Protein AF-W4UYY5-F1 (afdb_monomer_lite)

pLDDT: mean 79.37, std 16.74, range [33.97, 97.38]

Structure (mmCIF, N/CA/C/O backbone):
data_AF-W4UYY5-F1
#
_entry.id   AF-W4UYY5-F1
#
loop_
_atom_site.group_PDB
_atom_site.id
_atom_site.type_symbol
_atom_site.label_atom_id
_atom_site.label_alt_id
_atom_site.label_comp_id
_atom_site.label_asym_id
_atom_site.label_entity_id
_atom_site.label_seq_id
_atom_site.pdbx_PDB_ins_code
_atom_site.Cartn_x
_atom_site.Cartn_y
_atom_site.Cartn_z
_atom_site.occupancy
_atom_site.B_iso_or_equiv
_atom_site.auth_seq_id
_atom_site.auth_comp_id
_atom_site.auth_asym_id
_atom_site.auth_atom_id
_atom_site.pdbx_PDB_model_num
ATOM 1 N N . MET A 1 1 ? -1.080 -9.589 -21.622 1.00 35.38 1 MET A N 1
ATOM 2 C CA . MET A 1 1 ? -2.209 -8.645 -21.743 1.00 35.38 1 MET A CA 1
ATOM 3 C C . MET A 1 1 ? -2.739 -8.362 -20.341 1.00 35.38 1 MET A C 1
ATOM 5 O O . MET A 1 1 ? -3.447 -9.208 -19.813 1.00 35.38 1 MET A O 1
ATOM 9 N N . CYS A 1 2 ? -2.380 -7.234 -19.715 1.00 38.03 2 CYS A N 1
ATOM 10 C CA . CYS A 1 2 ? -3.180 -6.691 -18.608 1.00 38.03 2 CYS A CA 1
ATOM 11 C C . CYS A 1 2 ? -4.334 -5.912 -19.247 1.00 38.03 2 CYS A C 1
ATOM 13 O O . CYS A 1 2 ? -4.235 -4.710 -19.480 1.00 38.03 2 CYS A O 1
ATOM 15 N N . LEU A 1 3 ? -5.374 -6.631 -19.670 1.00 37.38 3 LEU A N 1
ATOM 16 C CA . LEU A 1 3 ? -6.594 -5.989 -20.137 1.00 37.38 3 LEU A CA 1
ATOM 17 C C . LEU A 1 3 ? -7.184 -5.237 -18.944 1.00 37.38 3 LEU A C 1
ATOM 19 O O . LEU A 1 3 ? -7.355 -5.821 -17.874 1.00 37.38 3 LEU A O 1
ATOM 23 N N . SER A 1 4 ? -7.484 -3.950 -19.135 1.00 41.19 4 SER A N 1
ATOM 24 C CA . SER A 1 4 ? -8.492 -3.270 -18.329 1.00 41.19 4 SER A CA 1
ATOM 25 C C . SER A 1 4 ? -9.772 -4.071 -18.529 1.00 41.19 4 SER A C 1
ATOM 27 O O . SER A 1 4 ? -10.469 -3.931 -19.532 1.00 41.19 4 SER A O 1
ATOM 29 N N . ALA A 1 5 ? -9.999 -5.032 -17.641 1.00 34.22 5 ALA A N 1
ATOM 30 C CA . ALA A 1 5 ? -11.287 -5.660 -17.536 1.00 34.22 5 ALA A CA 1
ATOM 31 C C . ALA A 1 5 ? -12.195 -4.559 -16.997 1.00 34.22 5 ALA A C 1
ATOM 33 O O . ALA A 1 5 ? -12.125 -4.211 -15.820 1.00 34.22 5 ALA A O 1
ATOM 34 N N . CYS A 1 6 ? -13.013 -3.986 -17.878 1.00 40.41 6 CYS A N 1
ATOM 35 C CA . CYS A 1 6 ? -14.316 -3.488 -17.478 1.00 40.41 6 CYS A CA 1
ATOM 36 C C . CYS A 1 6 ? -15.024 -4.695 -16.859 1.00 40.41 6 CYS A C 1
ATOM 38 O O . CYS A 1 6 ? -15.583 -5.524 -17.574 1.00 40.41 6 CYS A O 1
ATOM 40 N N . HIS A 1 7 ? -14.840 -4.896 -15.559 1.00 38.91 7 HIS A N 1
ATOM 41 C CA . HIS A 1 7 ? -15.611 -5.875 -14.829 1.00 38.91 7 HIS A CA 1
ATOM 42 C C . HIS A 1 7 ? -16.875 -5.167 -14.386 1.00 38.91 7 HIS A C 1
ATOM 44 O O . HIS A 1 7 ? -16.799 -4.083 -13.803 1.00 38.91 7 HIS A O 1
ATOM 50 N N . ASP A 1 8 ? -18.004 -5.779 -14.731 1.00 34.50 8 ASP A N 1
ATOM 51 C CA . ASP A 1 8 ? -19.296 -5.486 -14.140 1.00 34.50 8 ASP A CA 1
ATOM 52 C C . ASP A 1 8 ? -19.118 -5.276 -12.636 1.00 34.50 8 ASP A C 1
ATOM 54 O O . ASP A 1 8 ? -18.402 -6.034 -11.970 1.00 34.50 8 ASP A O 1
ATOM 58 N N . GLU A 1 9 ? -19.789 -4.252 -12.117 1.00 37.00 9 GLU A N 1
ATOM 59 C CA . GLU A 1 9 ? -20.073 -4.038 -10.700 1.00 37.00 9 GLU A CA 1
ATOM 60 C C . GLU A 1 9 ? -20.958 -5.186 -10.176 1.00 37.00 9 GLU A C 1
ATOM 62 O O . GLU A 1 9 ? -22.074 -4.986 -9.709 1.00 37.00 9 GLU A O 1
ATOM 67 N N . GLY A 1 10 ? -20.492 -6.427 -10.316 1.00 33.97 10 GLY A N 1
ATOM 68 C CA . GLY A 1 10 ? -21.105 -7.597 -9.728 1.00 33.97 10 GLY A CA 1
ATOM 69 C C . GLY A 1 10 ? -20.952 -7.479 -8.225 1.00 33.97 10 GLY A C 1
ATOM 70 O O . GLY A 1 10 ? -19.887 -7.785 -7.698 1.00 33.97 10 GLY A O 1
ATOM 71 N N . ASP A 1 11 ? -22.001 -6.962 -7.591 1.00 39.00 11 ASP A N 1
ATOM 72 C CA . ASP A 1 11 ? -22.361 -7.057 -6.180 1.00 39.00 11 ASP A CA 1
ATOM 73 C C . ASP A 1 11 ? -21.411 -7.922 -5.334 1.00 39.00 11 ASP A C 1
ATOM 75 O O . ASP A 1 11 ? -21.661 -9.093 -5.055 1.00 39.00 11 ASP A O 1
ATOM 79 N N . TYR A 1 12 ? -20.335 -7.311 -4.844 1.00 46.09 12 TYR A N 1
ATOM 80 C CA . TYR A 1 12 ? -19.652 -7.773 -3.634 1.00 46.09 12 TYR A CA 1
ATOM 81 C C . TYR A 1 12 ? -19.884 -6.791 -2.481 1.00 46.09 12 TYR A C 1
ATOM 83 O O . TYR A 1 12 ? -19.074 -6.679 -1.567 1.00 46.09 12 TYR A O 1
ATOM 91 N N . ALA A 1 13 ? -21.045 -6.127 -2.498 1.00 42.91 13 ALA A N 1
ATOM 92 C CA . ALA A 1 13 ? -21.639 -5.416 -1.367 1.00 42.91 13 ALA A CA 1
ATOM 93 C C . ALA A 1 13 ? -22.258 -6.378 -0.327 1.00 42.91 13 ALA A C 1
ATOM 95 O O . ALA A 1 13 ? -23.173 -6.011 0.404 1.00 42.91 13 ALA A O 1
ATOM 96 N N . GLY A 1 14 ? -21.793 -7.629 -0.264 1.00 43.78 14 GLY A N 1
ATOM 97 C CA . GLY A 1 14 ? -22.120 -8.504 0.852 1.00 43.78 14 GLY A CA 1
ATOM 98 C C . GLY A 1 14 ? -21.271 -8.090 2.044 1.00 43.78 14 GLY A C 1
ATOM 99 O O . GLY A 1 14 ? -20.056 -8.262 1.993 1.00 43.78 14 GLY A O 1
ATOM 100 N N . GLU A 1 15 ? -21.887 -7.551 3.097 1.00 49.66 15 GLU A N 1
ATOM 101 C CA . GLU A 1 15 ? -21.245 -7.392 4.405 1.00 49.66 15 GLU A CA 1
ATOM 102 C C . GLU A 1 15 ? -20.555 -8.707 4.784 1.00 49.66 15 GLU A C 1
ATOM 104 O O . GLU A 1 15 ? -21.201 -9.731 5.024 1.00 49.66 15 GLU A O 1
ATOM 109 N N . ILE A 1 16 ? -19.223 -8.714 4.789 1.00 54.94 16 ILE A N 1
ATOM 110 C CA . ILE A 1 16 ? -18.480 -9.910 5.181 1.00 54.94 16 ILE A CA 1
ATOM 111 C C . ILE A 1 16 ? -18.297 -9.879 6.699 1.00 54.94 16 ILE A C 1
ATOM 113 O O . ILE A 1 16 ? -17.507 -9.105 7.220 1.00 54.94 16 ILE A O 1
ATOM 117 N N . GLN A 1 17 ? -19.036 -10.729 7.410 1.00 59.25 17 GLN A N 1
ATOM 118 C CA . GLN A 1 17 ? -19.122 -10.745 8.878 1.00 59.25 17 GLN A CA 1
ATOM 119 C C . GLN A 1 17 ? -17.918 -11.399 9.591 1.00 59.25 17 GLN A C 1
ATOM 121 O O . GLN A 1 17 ? -18.037 -11.832 10.735 1.00 59.25 17 GLN A O 1
ATOM 126 N N . ASP A 1 18 ? -16.755 -11.521 8.945 1.00 76.81 18 ASP A N 1
ATOM 127 C CA . ASP A 1 18 ? -15.572 -12.157 9.552 1.00 76.81 18 ASP A CA 1
ATOM 128 C C . ASP A 1 18 ? -14.695 -11.186 10.364 1.00 76.81 18 ASP A C 1
ATOM 130 O O . ASP A 1 18 ? -13.624 -11.576 10.835 1.00 76.81 18 ASP A O 1
ATOM 134 N N . GLY A 1 19 ? -15.136 -9.931 10.521 1.00 83.75 19 GLY A N 1
ATOM 135 C CA . GLY A 1 19 ? -14.401 -8.876 11.224 1.00 83.75 19 GLY A CA 1
ATOM 136 C C . GLY A 1 19 ? -13.121 -8.440 10.506 1.00 83.75 19 GLY A C 1
ATOM 137 O O . GLY A 1 19 ? -12.265 -7.804 11.116 1.00 83.75 19 GLY A O 1
ATOM 138 N N . LYS A 1 20 ? -12.944 -8.809 9.229 1.00 90.31 20 LYS A N 1
ATOM 139 C CA . LYS A 1 20 ? -11.774 -8.437 8.427 1.00 90.31 20 LYS A CA 1
ATOM 140 C C . LYS A 1 20 ? -12.123 -7.392 7.389 1.00 90.31 20 LYS A C 1
ATOM 142 O O . LYS A 1 20 ? -13.237 -7.328 6.869 1.00 90.31 20 LYS A O 1
ATOM 147 N N . LEU A 1 21 ? -11.105 -6.626 7.015 1.00 92.81 21 LEU A N 1
ATOM 148 C CA . LEU A 1 21 ? -11.190 -5.711 5.893 1.00 92.81 21 LEU A CA 1
ATOM 149 C C . LEU A 1 21 ? -11.122 -6.514 4.583 1.00 92.81 21 LEU A C 1
ATOM 151 O O . LEU A 1 21 ? -10.137 -7.206 4.297 1.00 92.81 21 LEU A O 1
ATOM 155 N N . ALA A 1 22 ? -12.177 -6.421 3.781 1.00 92.62 22 ALA A N 1
ATOM 156 C CA . ALA A 1 22 ? -12.237 -6.939 2.425 1.00 92.62 22 ALA A CA 1
ATOM 157 C C . ALA A 1 22 ? -11.486 -5.983 1.491 1.00 92.62 22 ALA A C 1
ATOM 159 O O . ALA A 1 22 ? -11.962 -4.893 1.184 1.00 92.62 22 ALA A O 1
ATOM 160 N N . LEU A 1 23 ? -10.300 -6.378 1.040 1.00 92.56 23 LEU A N 1
ATOM 161 C CA . LEU A 1 23 ? -9.522 -5.608 0.079 1.00 92.56 23 LEU A CA 1
ATOM 162 C C . LEU A 1 23 ? -9.859 -6.076 -1.335 1.00 92.56 23 LEU A C 1
ATOM 164 O O . LEU A 1 23 ? -9.598 -7.230 -1.666 1.00 92.56 23 LEU A O 1
ATOM 168 N N . SER A 1 24 ? -10.358 -5.171 -2.168 1.00 91.62 24 SER A N 1
ATOM 169 C CA . SER A 1 24 ? -10.450 -5.337 -3.618 1.00 91.62 24 SER A CA 1
ATOM 170 C C . SER A 1 24 ? -9.529 -4.318 -4.272 1.00 91.62 24 SER A C 1
ATOM 172 O O . SER A 1 24 ? -9.576 -3.121 -3.970 1.00 91.62 24 SER A O 1
ATOM 174 N N . TYR A 1 25 ? -8.630 -4.783 -5.133 1.00 90.19 25 TYR A N 1
ATOM 175 C CA . TYR A 1 25 ? -7.662 -3.907 -5.775 1.00 90.19 25 TYR A CA 1
ATOM 176 C C . TYR A 1 25 ? -7.598 -4.115 -7.278 1.00 90.19 25 TYR A C 1
ATOM 178 O O . TYR A 1 25 ? -7.774 -5.215 -7.804 1.00 90.19 25 TYR A O 1
ATOM 186 N N . GLN A 1 26 ? -7.240 -3.030 -7.951 1.00 91.00 26 GLN A N 1
ATOM 187 C CA . GLN A 1 26 ? -6.785 -3.016 -9.331 1.00 91.00 26 GLN A CA 1
ATOM 188 C C . GLN A 1 26 ? -5.409 -2.354 -9.415 1.00 91.00 26 GLN A C 1
ATOM 190 O O . GLN A 1 26 ? -5.106 -1.436 -8.657 1.00 91.00 26 GLN A O 1
ATOM 195 N N . VAL A 1 27 ? -4.560 -2.802 -10.329 1.00 86.94 27 VAL A N 1
ATOM 196 C CA . VAL A 1 27 ? -3.281 -2.170 -10.647 1.00 86.94 27 VAL A CA 1
ATOM 197 C C . VAL A 1 27 ? -3.509 -1.219 -11.809 1.00 86.94 27 VAL A C 1
ATOM 199 O O . VAL A 1 27 ? -3.973 -1.630 -12.872 1.00 86.94 27 VAL A O 1
ATOM 202 N N . ASP A 1 28 ? -3.163 0.049 -11.603 1.00 81.88 28 ASP A N 1
ATOM 203 C CA . ASP A 1 28 ? -3.229 1.084 -12.626 1.00 81.88 28 ASP A CA 1
ATOM 204 C C . ASP A 1 28 ? -2.454 0.638 -13.877 1.00 81.88 28 ASP A C 1
ATOM 206 O O . ASP A 1 28 ? -1.295 0.210 -13.802 1.00 81.88 28 ASP A O 1
ATOM 210 N N . GLY A 1 29 ? -3.087 0.745 -15.045 1.00 66.62 29 GLY A N 1
ATOM 211 C CA . GLY A 1 29 ? -2.448 0.468 -16.333 1.00 66.62 29 GLY A CA 1
ATOM 212 C C . GLY A 1 29 ? -1.303 1.438 -16.642 1.00 66.62 29 GLY A C 1
ATOM 213 O O . GLY A 1 29 ? -0.446 1.118 -17.465 1.00 66.62 29 GLY A O 1
ATOM 214 N N . GLY A 1 30 ? -1.253 2.573 -15.935 1.00 60.81 30 GLY A N 1
ATOM 215 C CA . GLY A 1 30 ? -0.301 3.656 -16.146 1.00 60.81 30 GLY A CA 1
ATOM 216 C C . GLY A 1 30 ? -0.838 4.703 -17.123 1.00 60.81 30 GLY A C 1
ATOM 217 O O . GLY A 1 30 ? -1.688 4.429 -17.969 1.00 60.81 30 GLY A O 1
ATOM 218 N N . MET A 1 31 ? -0.331 5.931 -17.011 1.00 47.94 31 MET A N 1
ATOM 219 C CA . MET A 1 31 ? -0.659 7.018 -17.933 1.00 47.94 31 MET A CA 1
ATOM 220 C C . MET A 1 31 ? 0.317 7.008 -19.112 1.00 47.94 31 MET A C 1
ATOM 222 O O . MET A 1 31 ? 1.527 7.122 -18.928 1.00 47.94 31 MET A O 1
ATOM 226 N N . HIS A 1 32 ? -0.215 6.881 -20.326 1.00 51.59 32 HIS A N 1
ATOM 227 C CA . HIS A 1 32 ? 0.570 6.827 -21.555 1.00 51.59 32 HIS A CA 1
ATOM 228 C C . HIS A 1 32 ? 0.638 8.206 -22.232 1.00 51.59 32 HIS A C 1
ATOM 230 O O . HIS A 1 32 ? -0.393 8.749 -22.630 1.00 51.59 32 HIS A O 1
ATOM 236 N N . ILE A 1 33 ? 1.842 8.759 -22.410 1.00 49.81 33 ILE A N 1
ATOM 237 C CA . ILE A 1 33 ? 2.081 9.993 -23.182 1.00 49.81 33 ILE A CA 1
ATOM 238 C C . ILE A 1 33 ? 2.601 9.570 -24.569 1.00 49.81 33 ILE A C 1
ATOM 240 O O . ILE A 1 33 ? 3.624 8.900 -24.668 1.00 49.81 33 ILE A O 1
ATOM 244 N N . ARG A 1 34 ? 1.827 9.848 -25.630 1.00 50.97 34 ARG A N 1
ATOM 245 C CA . ARG A 1 34 ? 1.834 9.062 -26.883 1.00 50.97 34 ARG A CA 1
ATOM 246 C C . ARG A 1 34 ? 3.053 9.240 -27.795 1.00 50.97 34 ARG A C 1
ATOM 248 O O . ARG A 1 34 ? 3.261 10.332 -28.313 1.00 50.97 34 ARG A O 1
ATOM 255 N N . THR A 1 35 ? 3.594 8.082 -28.200 1.00 48.16 35 THR A N 1
ATOM 256 C CA . THR A 1 35 ? 3.855 7.768 -29.626 1.00 48.16 35 THR A CA 1
ATOM 257 C C . THR A 1 35 ? 3.494 6.312 -29.993 1.00 48.16 35 THR A C 1
ATOM 259 O O . THR A 1 35 ? 3.092 6.071 -31.126 1.00 48.16 35 THR A O 1
ATOM 262 N N . TYR A 1 36 ? 3.518 5.351 -29.053 1.00 47.66 36 TYR A N 1
ATOM 263 C CA . TYR A 1 36 ? 3.169 3.936 -29.301 1.00 47.66 36 TYR A CA 1
ATOM 264 C C . TYR A 1 36 ? 2.477 3.314 -28.090 1.00 47.66 36 TYR A C 1
ATOM 266 O O . TYR A 1 36 ? 3.078 3.265 -27.028 1.00 47.66 36 TYR A O 1
ATOM 274 N N . ALA A 1 37 ? 1.246 2.812 -28.226 1.00 50.47 37 ALA A N 1
ATOM 275 C CA . ALA A 1 37 ? 0.520 2.196 -27.113 1.00 50.47 37 ALA A CA 1
ATOM 276 C C . ALA A 1 37 ? 1.255 0.947 -26.598 1.00 50.47 37 ALA A C 1
ATOM 278 O O . ALA A 1 37 ? 1.145 -0.127 -27.187 1.00 50.47 37 ALA A O 1
ATOM 279 N N . VAL A 1 38 ? 1.991 1.073 -25.493 1.00 58.50 38 VAL A N 1
ATOM 280 C CA . VAL A 1 38 ? 2.588 -0.083 -24.822 1.00 58.50 38 VAL A CA 1
ATOM 281 C C . VAL A 1 38 ? 1.674 -0.494 -23.677 1.00 58.50 38 VAL A C 1
ATOM 283 O O . VAL A 1 38 ? 1.430 0.274 -22.750 1.00 58.50 38 VAL A O 1
ATOM 286 N N . THR A 1 39 ? 1.120 -1.699 -23.780 1.00 65.88 39 THR A N 1
ATOM 287 C CA . THR A 1 39 ? 0.270 -2.283 -22.734 1.00 65.88 39 THR A CA 1
ATOM 288 C C . THR A 1 39 ? 1.154 -2.799 -21.603 1.00 65.88 39 THR A C 1
ATOM 290 O O . THR A 1 39 ? 2.231 -3.327 -21.878 1.00 65.88 39 THR A O 1
ATOM 293 N N . ALA A 1 40 ? 0.703 -2.683 -20.352 1.00 68.94 40 ALA A N 1
ATOM 294 C CA . ALA A 1 40 ? 1.422 -3.278 -19.233 1.00 68.94 40 ALA A CA 1
ATOM 295 C C . ALA A 1 40 ? 1.549 -4.805 -19.406 1.00 68.94 40 ALA A C 1
ATOM 297 O O . ALA A 1 40 ? 0.584 -5.495 -19.781 1.00 68.94 40 ALA A O 1
ATOM 298 N N . GLU A 1 41 ? 2.737 -5.341 -19.144 1.00 76.44 41 GLU A N 1
ATOM 299 C CA . GLU A 1 41 ? 2.974 -6.780 -19.159 1.00 76.44 41 GLU A CA 1
ATOM 300 C C . GLU A 1 41 ? 2.466 -7.432 -17.868 1.00 76.44 41 GLU A C 1
ATOM 302 O O . GLU A 1 41 ? 2.379 -6.800 -16.817 1.00 76.44 41 GLU A O 1
ATOM 307 N N . ALA A 1 42 ? 2.144 -8.729 -17.924 1.00 75.25 42 ALA A N 1
ATOM 308 C CA . ALA A 1 42 ? 1.565 -9.445 -16.782 1.00 75.25 42 ALA A CA 1
ATOM 309 C C . ALA A 1 42 ? 2.454 -9.372 -15.529 1.00 75.25 42 ALA A C 1
ATOM 311 O O . ALA A 1 42 ? 1.962 -9.204 -14.416 1.00 75.25 42 ALA A O 1
ATOM 312 N N . HIS A 1 43 ? 3.775 -9.432 -15.717 1.00 80.44 43 HIS A N 1
ATOM 313 C CA . HIS A 1 43 ? 4.733 -9.340 -14.622 1.00 80.44 43 HIS A CA 1
ATOM 314 C C . HIS A 1 43 ? 4.726 -7.951 -13.953 1.00 80.44 43 HIS A C 1
ATOM 316 O O . HIS A 1 43 ? 4.941 -7.847 -12.749 1.00 80.44 43 HIS A O 1
ATOM 322 N N . GLU A 1 44 ? 4.393 -6.891 -14.696 1.00 83.19 44 GLU A N 1
ATOM 323 C CA . GLU A 1 44 ? 4.295 -5.525 -14.173 1.00 83.19 44 GLU A CA 1
ATOM 324 C C . GLU A 1 44 ? 3.046 -5.339 -13.303 1.00 83.19 44 GLU A C 1
ATOM 326 O O . GLU A 1 44 ? 2.974 -4.406 -12.505 1.00 83.19 44 GLU A O 1
ATOM 331 N N . CYS A 1 45 ? 2.034 -6.187 -13.477 1.00 84.88 45 CYS A N 1
ATOM 332 C CA . CYS A 1 45 ? 0.767 -6.158 -12.745 1.00 84.88 45 CYS A CA 1
ATOM 333 C C . CYS A 1 45 ? 0.752 -7.106 -11.535 1.00 84.88 45 CYS A C 1
ATOM 335 O O . CYS A 1 45 ? -0.214 -7.106 -10.779 1.00 84.88 45 CYS A O 1
ATOM 337 N N . ARG A 1 46 ? 1.800 -7.915 -11.350 1.00 87.44 46 ARG A N 1
ATOM 338 C CA . ARG A 1 46 ? 1.860 -8.939 -10.305 1.00 87.44 46 ARG A CA 1
ATOM 339 C C . ARG A 1 46 ? 1.903 -8.320 -8.905 1.00 87.44 46 ARG A C 1
ATOM 341 O O . ARG A 1 46 ? 2.730 -7.446 -8.639 1.00 87.44 46 ARG A O 1
ATOM 348 N N . VAL A 1 47 ? 1.074 -8.838 -7.999 1.00 89.62 47 VAL A N 1
ATOM 349 C CA . VAL A 1 47 ? 1.060 -8.479 -6.571 1.00 89.62 47 VAL A CA 1
ATOM 350 C C . VAL A 1 47 ? 1.248 -9.748 -5.744 1.00 89.62 47 VAL A C 1
ATOM 352 O O . VAL A 1 47 ? 0.373 -10.612 -5.704 1.00 89.62 47 VAL A O 1
ATOM 355 N N . ASP A 1 48 ? 2.408 -9.875 -5.107 1.00 90.88 48 ASP A N 1
ATOM 356 C CA . ASP A 1 48 ? 2.757 -11.007 -4.250 1.00 90.88 48 ASP A CA 1
ATOM 357 C C . ASP A 1 48 ? 2.247 -10.805 -2.824 1.00 90.88 48 ASP A C 1
ATOM 359 O O . ASP A 1 48 ? 1.622 -11.707 -2.261 1.00 90.88 48 ASP A O 1
ATOM 363 N N . ASP A 1 49 ? 2.453 -9.613 -2.264 1.00 91.81 49 ASP A N 1
ATOM 364 C CA . ASP A 1 49 ? 1.983 -9.254 -0.931 1.00 91.81 49 ASP A CA 1
ATOM 365 C C . ASP A 1 49 ? 1.630 -7.768 -0.803 1.00 91.81 49 ASP A C 1
ATOM 367 O O . ASP A 1 49 ? 2.075 -6.930 -1.593 1.00 91.81 49 ASP A O 1
ATOM 371 N N . VAL A 1 50 ? 0.791 -7.470 0.189 1.00 93.94 50 VAL A N 1
ATOM 372 C CA . VAL A 1 50 ? 0.303 -6.129 0.512 1.00 93.94 50 VAL A CA 1
ATOM 373 C C . VAL A 1 50 ? 0.491 -5.867 1.999 1.00 93.94 50 VAL A C 1
ATOM 375 O O . VAL A 1 50 ? -0.038 -6.602 2.833 1.00 93.94 50 VAL A O 1
ATOM 378 N N . TYR A 1 51 ? 1.191 -4.787 2.330 1.00 94.56 51 TYR A N 1
ATOM 379 C CA . TYR A 1 51 ? 1.147 -4.187 3.657 1.00 94.56 51 TYR A CA 1
ATOM 380 C C . TYR A 1 51 ? -0.011 -3.191 3.708 1.00 94.56 51 TYR A C 1
ATOM 382 O O . TYR A 1 51 ? -0.078 -2.278 2.882 1.00 94.56 51 TYR A O 1
ATOM 390 N N . THR A 1 52 ? -0.904 -3.348 4.679 1.00 97.19 52 THR A N 1
ATOM 391 C CA . THR A 1 52 ? -1.967 -2.385 4.984 1.00 97.19 52 THR A CA 1
ATOM 392 C C . THR A 1 52 ? -1.644 -1.721 6.307 1.00 97.19 52 THR A C 1
ATOM 394 O O . THR A 1 52 ? -1.531 -2.406 7.320 1.00 97.19 52 THR A O 1
ATOM 397 N N . LEU A 1 53 ? -1.471 -0.404 6.286 1.00 97.31 53 LEU A N 1
ATOM 398 C CA . LEU A 1 53 ? -1.204 0.426 7.454 1.00 97.31 53 LEU A CA 1
ATOM 399 C C . LEU A 1 53 ? -2.501 1.099 7.897 1.00 97.31 53 LEU A C 1
ATOM 401 O O . LEU A 1 53 ? -3.244 1.615 7.058 1.00 97.31 53 LEU A O 1
ATOM 405 N N . PHE A 1 54 ? -2.720 1.135 9.207 1.00 96.94 54 PHE A N 1
ATOM 406 C CA . PHE A 1 54 ? -3.957 1.595 9.822 1.00 96.94 54 PHE A CA 1
ATOM 407 C C . PHE A 1 54 ? -3.718 2.873 10.621 1.00 96.94 54 PHE A C 1
ATOM 409 O O . PHE A 1 54 ? -2.948 2.889 11.584 1.00 96.94 54 PHE A O 1
ATOM 416 N N . PHE A 1 55 ? -4.406 3.941 10.223 1.00 97.12 55 PHE A N 1
ATOM 417 C CA . PHE A 1 55 ? -4.500 5.184 10.975 1.00 97.12 55 PHE A CA 1
ATOM 418 C C . PHE A 1 55 ? -5.961 5.423 11.332 1.00 97.12 55 PHE A C 1
ATOM 420 O O . PHE A 1 55 ? -6.832 5.411 10.457 1.00 97.12 55 PHE A O 1
ATOM 427 N N . ARG A 1 56 ? -6.233 5.654 12.613 1.00 95.00 56 ARG A N 1
ATOM 428 C CA . ARG A 1 56 ? -7.572 6.023 13.077 1.00 95.00 56 ARG A CA 1
ATOM 429 C C . ARG A 1 56 ? -7.962 7.367 12.477 1.00 95.00 56 ARG A C 1
ATOM 431 O O . ARG A 1 56 ? -7.169 8.309 12.530 1.00 95.00 56 ARG A O 1
ATOM 438 N N . ALA A 1 57 ? -9.169 7.478 11.931 1.00 92.00 57 ALA A N 1
ATOM 439 C CA . ALA A 1 57 ? -9.652 8.748 11.401 1.00 92.00 57 ALA A CA 1
ATOM 440 C C . ALA A 1 57 ? -9.838 9.803 12.508 1.00 92.00 57 ALA A C 1
ATOM 442 O O . ALA A 1 57 ? -9.858 9.501 13.704 1.00 92.00 57 ALA A O 1
ATOM 443 N N . SER A 1 58 ? -10.016 11.065 12.114 1.00 89.12 58 SER A N 1
ATOM 444 C CA . SER A 1 58 ? -10.262 12.168 13.053 1.00 89.12 58 SER A CA 1
ATOM 445 C C . SER A 1 58 ? -11.568 12.021 13.841 1.00 89.12 58 SER A C 1
ATOM 447 O O . SER A 1 58 ? -11.709 12.605 14.910 1.00 89.12 58 SER A O 1
ATOM 449 N N . SER A 1 59 ? -12.519 11.267 13.293 1.00 86.81 59 SER A N 1
ATOM 450 C CA . SER A 1 59 ? -13.822 10.928 13.873 1.00 86.81 59 SER A CA 1
ATOM 451 C C . SER A 1 59 ? -13.769 9.744 14.843 1.00 86.81 59 SER A C 1
ATOM 453 O O . SER A 1 59 ? -14.775 9.448 15.487 1.00 86.81 59 SER A O 1
ATOM 455 N N . HIS A 1 60 ? -12.623 9.063 14.956 1.00 87.38 60 HIS A N 1
ATOM 456 C CA . HIS A 1 60 ? -12.499 7.863 15.772 1.00 87.38 60 HIS A CA 1
ATOM 457 C C . HIS A 1 60 ? -12.752 8.175 17.260 1.00 87.38 60 HIS A C 1
ATOM 459 O O . HIS A 1 60 ? -12.186 9.141 17.787 1.00 87.38 60 HIS A O 1
ATOM 465 N N . PRO A 1 61 ? -13.552 7.361 17.976 1.00 82.12 61 PRO A N 1
ATOM 466 C CA . PRO A 1 61 ? -13.995 7.675 19.338 1.00 82.12 61 PRO A CA 1
ATOM 467 C C . PRO A 1 61 ? -12.860 7.690 20.371 1.00 82.12 61 PRO A C 1
ATOM 469 O O . PRO A 1 61 ? -12.972 8.337 21.411 1.00 82.12 61 PRO A O 1
ATOM 472 N N . THR A 1 62 ? -11.759 6.983 20.103 1.00 84.56 62 THR A N 1
ATOM 473 C CA . THR A 1 62 ? -10.587 6.916 20.991 1.00 84.56 62 THR A CA 1
ATOM 474 C C . THR A 1 62 ? -9.291 7.203 20.233 1.00 84.56 62 THR A C 1
ATOM 476 O O . THR A 1 62 ? -9.032 6.590 19.202 1.00 84.56 62 THR A O 1
ATOM 479 N N . ASN A 1 63 ? -8.446 8.106 20.745 1.00 85.56 63 ASN A N 1
ATOM 480 C CA . ASN A 1 63 ? -7.138 8.462 20.163 1.00 85.56 63 ASN A CA 1
ATOM 481 C C . ASN A 1 63 ? -7.170 8.679 18.627 1.00 85.56 63 ASN A C 1
ATOM 483 O O . ASN A 1 63 ? -6.550 7.911 17.886 1.00 85.56 63 ASN A O 1
ATOM 487 N N . PRO A 1 64 ? -7.915 9.686 18.135 1.00 89.12 64 PRO A N 1
ATOM 488 C CA . PRO A 1 64 ? -8.030 9.960 16.703 1.00 89.12 64 PRO A CA 1
ATOM 489 C C . PRO A 1 64 ? -6.691 10.377 16.079 1.00 89.12 64 PRO A C 1
ATOM 491 O O . PRO A 1 64 ? -5.836 10.954 16.753 1.00 89.12 64 PRO A O 1
ATOM 494 N N . ASN A 1 65 ? -6.543 10.156 14.769 1.00 88.44 65 ASN A N 1
ATOM 495 C CA . ASN A 1 65 ? -5.353 10.498 13.971 1.00 88.44 65 ASN A CA 1
ATOM 496 C C . ASN A 1 65 ? -4.058 9.774 14.387 1.00 88.44 65 ASN A C 1
ATOM 498 O O . ASN A 1 65 ? -2.960 10.277 14.140 1.00 88.44 65 ASN A O 1
ATOM 502 N N . VAL A 1 66 ? -4.171 8.602 15.015 1.00 92.62 66 VAL A N 1
ATOM 503 C CA . VAL A 1 66 ? -3.026 7.810 15.481 1.00 92.62 66 VAL A CA 1
ATOM 504 C C . VAL A 1 66 ? -2.814 6.591 14.589 1.00 92.62 66 VAL A C 1
ATOM 506 O O . VAL A 1 66 ? -3.769 5.936 14.171 1.00 92.62 66 VAL A O 1
ATOM 509 N N . TYR A 1 67 ? -1.546 6.282 14.318 1.00 95.44 67 TYR A N 1
ATOM 510 C CA . TYR A 1 67 ? -1.126 5.020 13.723 1.00 95.44 67 TYR A CA 1
ATOM 511 C C . TYR A 1 67 ? -1.248 3.880 14.735 1.00 95.44 67 TYR A C 1
ATOM 513 O O . TYR A 1 67 ? -0.663 3.949 15.816 1.00 95.44 67 TYR A O 1
ATOM 521 N N . VAL A 1 68 ? -1.970 2.820 14.379 1.00 95.00 68 VAL A N 1
ATOM 522 C CA . VAL A 1 68 ? -2.221 1.682 15.285 1.00 95.00 68 VAL A CA 1
ATOM 523 C C . VAL A 1 68 ? -1.530 0.393 14.852 1.00 95.00 68 VAL A C 1
ATOM 525 O O . VAL A 1 68 ? -1.523 -0.589 15.588 1.00 95.00 68 VAL A O 1
ATOM 528 N N . GLY A 1 69 ? -0.901 0.395 13.677 1.00 95.38 69 GLY A N 1
ATOM 529 C CA . GLY A 1 69 ? -0.095 -0.720 13.200 1.00 95.38 69 GLY A CA 1
ATOM 530 C C . GLY A 1 69 ? -0.341 -1.053 11.738 1.00 95.38 69 GLY A C 1
ATOM 531 O O . GLY A 1 69 ? -0.947 -0.291 10.982 1.00 95.38 69 GLY A O 1
ATOM 532 N N . TYR A 1 70 ? 0.147 -2.221 11.338 1.00 95.50 70 TYR A N 1
ATOM 533 C CA . TYR A 1 70 ? 0.005 -2.732 9.985 1.00 95.50 70 TYR A CA 1
ATOM 534 C C . TYR A 1 70 ? -0.228 -4.241 9.986 1.00 95.50 70 TYR A C 1
ATOM 536 O O . TYR A 1 70 ? 0.043 -4.928 10.968 1.00 95.50 70 TYR A O 1
ATOM 544 N N . THR A 1 71 ? -0.699 -4.757 8.856 1.00 95.50 71 THR A N 1
ATOM 545 C CA . THR A 1 71 ? -0.744 -6.194 8.571 1.00 95.50 71 THR A CA 1
ATOM 546 C C . THR A 1 71 ? -0.174 -6.461 7.191 1.00 95.50 71 THR A C 1
ATOM 548 O O . THR A 1 71 ? -0.411 -5.696 6.256 1.00 95.50 71 THR A O 1
ATOM 551 N N . ARG A 1 72 ? 0.563 -7.565 7.054 1.00 94.50 72 ARG A N 1
ATOM 552 C CA . ARG A 1 72 ? 1.028 -8.078 5.766 1.00 94.50 72 ARG A CA 1
ATOM 553 C C . ARG A 1 72 ? 0.122 -9.214 5.301 1.00 94.50 72 ARG A C 1
ATOM 555 O O . ARG A 1 72 ? -0.023 -10.217 5.996 1.00 94.50 72 ARG A O 1
ATOM 562 N N . THR A 1 73 ? -0.438 -9.080 4.106 1.00 93.50 73 THR A N 1
ATOM 563 C CA . THR A 1 73 ? -1.306 -10.086 3.484 1.00 93.50 73 THR A CA 1
ATOM 564 C C . THR A 1 73 ? -0.631 -10.642 2.239 1.00 93.50 73 THR A C 1
ATOM 566 O O . THR A 1 73 ? -0.274 -9.887 1.339 1.00 93.50 73 THR A O 1
ATOM 569 N N . SER A 1 74 ? -0.449 -11.963 2.178 1.00 90.75 74 SER A N 1
ATOM 570 C CA . SER A 1 74 ? 0.005 -12.636 0.952 1.00 90.75 74 SER A CA 1
ATOM 571 C C . SER A 1 74 ? -1.171 -12.782 -0.010 1.00 90.75 74 SER A C 1
ATOM 573 O O . SER A 1 74 ? -2.245 -13.208 0.412 1.00 90.75 74 SER A O 1
ATOM 575 N N . VAL A 1 75 ? -0.978 -12.434 -1.282 1.00 84.06 75 VAL A N 1
ATOM 576 C CA . VAL A 1 75 ? -2.058 -12.418 -2.285 1.00 84.06 75 VAL A CA 1
ATOM 577 C C . VAL A 1 75 ? -1.717 -13.253 -3.520 1.00 84.06 75 VAL A C 1
ATOM 579 O O . VAL A 1 75 ? -2.593 -13.925 -4.051 1.00 84.06 75 VAL A O 1
ATOM 582 N N . SER A 1 76 ? -0.449 -13.257 -3.946 1.00 73.88 76 SER A N 1
ATOM 583 C CA . SER A 1 76 ? 0.059 -13.989 -5.121 1.00 73.88 76 SER A CA 1
ATOM 584 C C . SER A 1 76 ? -0.893 -13.977 -6.329 1.00 73.88 76 SER A C 1
ATOM 586 O O . SER A 1 76 ? -1.318 -15.016 -6.835 1.00 73.88 76 SER A O 1
ATOM 588 N N . ALA A 1 77 ? -1.228 -12.777 -6.806 1.00 73.69 77 ALA A N 1
ATOM 589 C CA . ALA A 1 77 ? -2.025 -12.589 -8.012 1.00 73.69 77 ALA A CA 1
ATOM 590 C C . ALA A 1 77 ? -1.124 -12.252 -9.206 1.00 73.69 77 ALA A C 1
ATOM 592 O O . ALA A 1 77 ? -0.317 -11.320 -9.159 1.00 73.69 77 ALA A O 1
ATOM 593 N N . SER A 1 78 ? -1.294 -12.989 -10.303 1.00 68.00 78 SER A N 1
ATOM 594 C CA . SER A 1 78 ? -0.651 -12.711 -11.596 1.00 68.00 78 SER A CA 1
ATOM 595 C C . SER A 1 78 ? -1.443 -11.723 -12.464 1.00 68.00 78 SER A C 1
ATOM 597 O O . SER A 1 78 ? -1.007 -11.375 -13.562 1.00 68.00 78 SER A O 1
ATOM 599 N N . THR A 1 79 ? -2.610 -11.287 -11.990 1.00 72.94 79 THR A N 1
ATOM 600 C CA . THR A 1 79 ? -3.566 -10.434 -12.697 1.00 72.94 79 THR A CA 1
ATOM 601 C C . THR A 1 79 ? -3.516 -8.993 -12.199 1.00 72.94 79 THR A C 1
ATOM 603 O O . THR A 1 79 ? -3.113 -8.716 -11.074 1.00 72.94 79 THR A O 1
ATOM 606 N N . SER A 1 80 ? -3.975 -8.059 -13.035 1.00 80.31 80 SER A N 1
ATOM 607 C CA . SER A 1 80 ? -4.100 -6.637 -12.688 1.00 80.31 80 SER A CA 1
ATOM 608 C C . SER A 1 80 ? -5.227 -6.336 -11.703 1.00 80.31 80 SER A C 1
ATOM 610 O O . SER A 1 80 ? -5.402 -5.184 -11.341 1.00 80.31 80 SER A O 1
ATOM 612 N N . THR A 1 81 ? -5.996 -7.331 -11.276 1.00 84.38 81 THR A N 1
ATOM 613 C CA . THR A 1 81 ? -7.019 -7.213 -10.238 1.00 84.38 81 THR A CA 1
ATOM 614 C C . THR A 1 81 ? -6.889 -8.366 -9.257 1.00 84.38 81 THR A C 1
ATOM 616 O O . THR A 1 81 ? -6.381 -9.436 -9.613 1.00 84.38 81 THR A O 1
ATOM 619 N N . GLY A 1 82 ? -7.342 -8.162 -8.026 1.00 85.81 82 GLY A N 1
ATOM 620 C CA . GLY A 1 82 ? -7.381 -9.220 -7.030 1.00 85.81 82 GLY A CA 1
ATOM 621 C C . GLY A 1 82 ? -8.151 -8.822 -5.784 1.00 85.81 82 GLY A C 1
ATOM 622 O O . GLY A 1 82 ? -8.492 -7.658 -5.582 1.00 8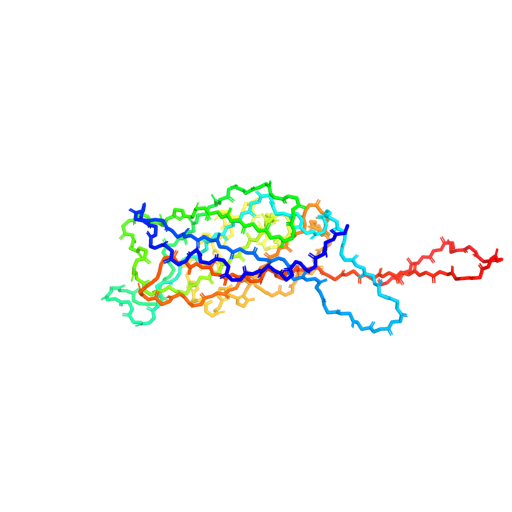5.81 82 GLY A O 1
ATOM 623 N N . ASN A 1 83 ? -8.413 -9.825 -4.953 1.00 88.31 83 ASN A N 1
ATOM 624 C CA . ASN A 1 83 ? -9.131 -9.680 -3.698 1.00 88.31 83 ASN A CA 1
ATOM 625 C C . ASN A 1 83 ? -8.334 -10.335 -2.570 1.00 88.31 83 ASN A C 1
ATOM 627 O O . ASN A 1 83 ? -7.712 -11.379 -2.773 1.00 88.31 83 ASN A O 1
ATOM 631 N N . ALA A 1 84 ? -8.372 -9.746 -1.379 1.00 90.19 84 ALA A N 1
ATOM 632 C CA . ALA A 1 84 ? -7.702 -10.265 -0.197 1.00 90.19 84 ALA A CA 1
ATOM 633 C C . ALA A 1 84 ? -8.497 -9.976 1.083 1.00 90.19 84 ALA A C 1
ATOM 635 O O . ALA A 1 84 ? -9.351 -9.090 1.134 1.00 90.19 84 ALA A O 1
ATOM 636 N N . ARG A 1 85 ? -8.197 -10.737 2.138 1.00 91.44 85 ARG A N 1
ATOM 637 C CA . ARG A 1 85 ? -8.736 -10.532 3.486 1.00 91.44 85 ARG A CA 1
ATOM 638 C C . ARG A 1 85 ? -7.631 -9.996 4.375 1.00 91.44 85 ARG A C 1
ATOM 640 O O . ARG A 1 85 ? -6.657 -10.707 4.616 1.00 91.44 85 ARG A O 1
ATOM 647 N N . VAL A 1 86 ? -7.791 -8.770 4.853 1.00 93.94 86 VAL A N 1
ATOM 648 C CA . VAL A 1 86 ? -6.797 -8.098 5.687 1.00 93.94 86 VAL A CA 1
ATOM 649 C C . VAL A 1 86 ? -7.248 -8.161 7.141 1.00 93.94 86 VAL A C 1
ATOM 651 O O . VAL A 1 86 ? -8.323 -7.680 7.499 1.00 93.94 86 VAL A O 1
ATOM 654 N N . THR A 1 87 ? -6.419 -8.778 7.975 1.00 94.12 87 THR A N 1
ATOM 655 C CA . THR A 1 87 ? -6.598 -8.767 9.429 1.00 94.12 87 THR A CA 1
ATOM 656 C C . THR A 1 87 ? -6.268 -7.375 9.969 1.00 94.12 87 THR A C 1
ATOM 658 O O . THR A 1 87 ? -5.317 -6.746 9.51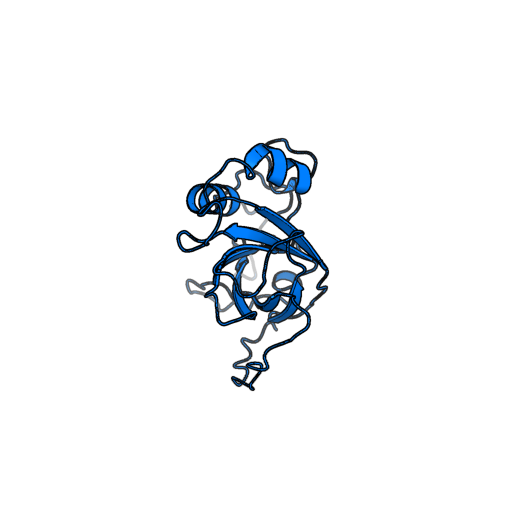0 1.00 94.12 87 THR A O 1
ATOM 661 N N . LEU A 1 88 ? -7.054 -6.888 10.926 1.00 93.62 88 LEU A N 1
ATOM 662 C CA . LEU A 1 88 ? -6.800 -5.614 11.591 1.00 93.62 88 LEU A CA 1
ATOM 663 C C . LEU A 1 88 ? -5.814 -5.792 12.760 1.00 93.62 88 LEU A C 1
ATOM 665 O O . LEU A 1 88 ? -5.690 -6.901 13.292 1.00 93.62 88 LEU A O 1
ATOM 669 N N . PRO A 1 89 ? -5.118 -4.723 13.189 1.00 93.88 89 PRO A N 1
ATOM 670 C CA . PRO A 1 89 ? -4.390 -4.722 14.453 1.00 93.88 89 PRO A CA 1
ATOM 671 C C . PRO A 1 89 ? -5.299 -5.102 15.634 1.00 93.88 89 PRO A C 1
ATOM 673 O O . PRO A 1 89 ? -6.510 -4.892 15.611 1.00 93.88 89 PRO A O 1
ATOM 676 N N . ALA A 1 90 ? -4.716 -5.710 16.668 1.00 91.25 90 ALA A N 1
ATOM 677 C CA . ALA A 1 90 ? -5.485 -6.254 17.782 1.00 91.25 90 ALA A CA 1
ATOM 678 C C . ALA A 1 90 ? -6.269 -5.162 18.530 1.00 91.25 90 ALA A C 1
ATOM 680 O O . ALA A 1 90 ? -5.688 -4.174 18.969 1.00 91.25 90 ALA A O 1
ATOM 681 N N . GLY A 1 91 ? -7.568 -5.397 18.735 1.00 89.56 91 GLY A N 1
ATOM 682 C CA . GLY A 1 91 ? -8.455 -4.481 19.459 1.00 89.56 91 GLY A CA 1
ATOM 683 C C . GLY A 1 91 ? -9.082 -3.378 18.604 1.00 89.56 91 GLY A C 1
ATOM 684 O O . GLY A 1 91 ? -9.826 -2.573 19.154 1.00 89.56 91 GLY A O 1
ATOM 685 N N . GLU A 1 92 ? -8.807 -3.350 17.300 1.00 92.56 92 GLU A N 1
ATOM 686 C CA . GLU A 1 92 ? -9.429 -2.417 16.357 1.00 92.56 92 GLU A CA 1
ATOM 687 C C . GLU A 1 92 ? -10.685 -3.021 15.707 1.00 92.56 92 GLU A C 1
ATOM 689 O O . GLU A 1 92 ? -10.755 -4.240 15.509 1.00 92.56 92 GLU A O 1
ATOM 694 N N . ASP A 1 93 ? -11.655 -2.172 15.353 1.00 90.81 93 ASP A N 1
ATOM 695 C CA . ASP A 1 93 ? -12.906 -2.577 14.708 1.00 90.81 93 ASP A CA 1
ATOM 696 C C . ASP A 1 93 ? -12.889 -2.257 13.205 1.00 90.81 93 ASP A C 1
ATOM 698 O O . ASP A 1 93 ? -12.463 -1.188 12.754 1.00 90.81 93 ASP A O 1
ATOM 702 N N . VAL A 1 94 ? -13.361 -3.197 12.389 1.00 90.00 94 VAL A N 1
ATOM 703 C CA . VAL A 1 94 ? -13.469 -2.987 10.943 1.00 90.00 94 VAL A CA 1
ATOM 704 C C . VAL A 1 94 ? -14.549 -1.967 10.592 1.00 90.00 94 VAL A C 1
ATOM 706 O O . VAL A 1 94 ? -14.432 -1.302 9.556 1.00 90.00 94 VAL A O 1
ATOM 709 N N . ASP A 1 95 ? -15.528 -1.789 11.476 1.00 89.38 95 ASP A N 1
ATOM 710 C CA . ASP A 1 95 ? -16.609 -0.814 11.341 1.00 89.38 95 ASP A CA 1
ATOM 711 C C . ASP A 1 95 ? -16.192 0.598 11.792 1.00 89.38 95 ASP A C 1
ATOM 713 O O . ASP A 1 95 ? -16.972 1.543 11.707 1.00 89.38 95 ASP A O 1
ATOM 717 N N . ASP A 1 96 ? -14.943 0.803 12.218 1.00 91.19 96 ASP A N 1
ATOM 718 C CA . ASP A 1 96 ? -14.429 2.152 12.452 1.00 91.19 96 ASP A CA 1
ATOM 719 C C . ASP A 1 96 ? -14.142 2.892 11.133 1.00 91.19 96 ASP A C 1
ATOM 721 O O . ASP A 1 96 ? -14.012 2.311 10.046 1.00 91.19 96 ASP A O 1
ATOM 725 N N . GLU A 1 97 ? -14.042 4.219 11.212 1.00 92.88 97 GLU A N 1
ATOM 726 C CA . GLU A 1 97 ? -13.522 5.031 10.114 1.00 92.88 97 GLU A CA 1
ATOM 727 C C . GLU A 1 97 ? -11.986 4.998 10.114 1.00 92.88 97 GLU A C 1
ATOM 729 O O . GLU A 1 97 ? -11.329 5.280 11.122 1.00 92.88 97 GLU A O 1
ATOM 734 N N . TRP A 1 98 ? -11.408 4.701 8.949 1.00 95.56 98 TRP A N 1
ATOM 735 C CA . TRP A 1 98 ? -9.973 4.477 8.796 1.00 95.56 98 TRP A CA 1
ATOM 736 C C . TRP A 1 98 ? -9.355 5.358 7.721 1.00 95.56 98 TRP A C 1
ATOM 738 O O . TRP A 1 98 ? -9.912 5.540 6.639 1.00 95.56 98 TRP A O 1
ATOM 748 N N . GLN A 1 99 ? -8.132 5.809 7.971 1.00 97.06 99 GLN A N 1
ATOM 749 C CA . GLN A 1 99 ? -7.214 6.279 6.944 1.00 97.06 99 GLN A CA 1
ATOM 750 C C . GLN A 1 99 ? -6.177 5.179 6.694 1.00 97.06 99 GLN A C 1
ATOM 752 O O . GLN A 1 99 ? -5.437 4.775 7.590 1.00 97.06 99 GLN A O 1
ATOM 757 N N . LEU A 1 100 ? -6.153 4.650 5.474 1.00 97.38 100 LEU A N 1
ATOM 758 C CA . LEU A 1 100 ? -5.397 3.455 5.118 1.00 97.38 100 LEU A CA 1
ATOM 759 C C . LEU A 1 100 ? -4.331 3.777 4.075 1.00 97.38 100 LEU A C 1
ATOM 761 O O . LEU A 1 100 ? -4.585 4.488 3.097 1.00 97.38 100 LEU A O 1
ATOM 765 N N . ILE A 1 101 ? -3.147 3.196 4.257 1.00 96.81 101 ILE A N 1
ATOM 766 C CA . ILE A 1 101 ? -2.077 3.185 3.253 1.00 96.81 101 ILE A CA 1
ATOM 767 C C . ILE A 1 101 ? -1.808 1.731 2.877 1.00 96.81 101 ILE A C 1
ATOM 769 O O . ILE A 1 101 ? -1.649 0.876 3.746 1.00 96.81 101 ILE A O 1
ATOM 773 N N . PHE A 1 102 ? -1.738 1.458 1.578 1.00 95.69 102 PHE A N 1
ATOM 774 C CA . PHE A 1 102 ? -1.469 0.134 1.032 1.00 95.69 102 PHE A CA 1
ATOM 775 C C . PHE A 1 102 ? -0.144 0.155 0.289 1.00 95.69 102 PHE A C 1
ATOM 777 O O . PHE A 1 102 ? 0.063 1.013 -0.573 1.00 95.69 102 PHE A O 1
ATOM 784 N N . LEU A 1 103 ? 0.727 -0.804 0.588 1.00 92.94 103 LEU A N 1
ATOM 785 C CA . LEU A 1 103 ? 2.043 -0.947 -0.025 1.00 92.94 103 LEU A CA 1
ATOM 786 C C . LEU A 1 103 ? 2.154 -2.353 -0.624 1.00 92.94 103 LEU A C 1
ATOM 788 O O . LEU A 1 103 ? 2.229 -3.340 0.105 1.00 92.94 103 LEU A O 1
ATOM 792 N N . GLY A 1 104 ? 2.121 -2.450 -1.952 1.00 91.12 104 GLY A N 1
ATOM 793 C CA . GLY A 1 104 ? 2.238 -3.715 -2.679 1.00 91.12 104 GLY A CA 1
ATOM 794 C C . GLY A 1 104 ? 3.693 -4.028 -3.019 1.00 91.12 104 GLY A C 1
ATOM 795 O O . GLY A 1 104 ? 4.416 -3.128 -3.451 1.00 91.12 104 GLY A O 1
ATOM 796 N N . ASN A 1 105 ? 4.118 -5.284 -2.850 1.00 89.12 105 ASN A N 1
ATOM 797 C CA . ASN A 1 105 ? 5.475 -5.774 -3.158 1.00 89.12 105 ASN A CA 1
ATOM 798 C C . ASN A 1 105 ? 6.606 -4.929 -2.543 1.00 89.12 105 ASN A C 1
ATOM 800 O O . ASN A 1 105 ? 7.682 -4.766 -3.127 1.00 89.12 105 ASN A O 1
ATOM 804 N N . PHE A 1 106 ? 6.349 -4.333 -1.384 1.00 84.31 106 PHE A N 1
ATOM 805 C CA . PHE A 1 106 ? 7.287 -3.434 -0.730 1.00 84.31 106 PHE A CA 1
ATOM 806 C C . PHE A 1 106 ? 8.446 -4.243 -0.136 1.00 84.31 106 PHE A C 1
ATOM 808 O O . PHE A 1 106 ? 8.232 -5.183 0.625 1.00 84.31 106 PHE A O 1
ATOM 815 N N . LYS A 1 107 ? 9.688 -3.885 -0.475 1.00 77.00 107 LYS A N 1
ATOM 816 C CA . LYS A 1 107 ? 10.903 -4.512 0.070 1.00 77.00 107 LYS A CA 1
ATOM 817 C C . LYS A 1 107 ? 11.754 -3.449 0.736 1.00 77.00 107 LYS A C 1
ATOM 819 O O . LYS A 1 107 ? 11.999 -2.427 0.108 1.00 77.00 107 LYS A O 1
ATOM 824 N N . SER A 1 108 ? 12.266 -3.701 1.941 1.00 65.69 108 SER A N 1
ATOM 825 C CA . SER A 1 108 ? 13.137 -2.754 2.662 1.00 65.69 108 SER A CA 1
ATOM 826 C C . SER A 1 108 ? 14.333 -2.287 1.839 1.00 65.69 108 SER A C 1
ATOM 828 O O . SER A 1 108 ? 14.689 -1.119 1.878 1.00 65.69 108 SER A O 1
ATOM 830 N N . SER A 1 109 ? 14.887 -3.155 0.990 1.00 62.16 109 SER A N 1
ATOM 831 C CA . SER A 1 109 ? 15.972 -2.805 0.068 1.00 62.16 109 SER A CA 1
ATOM 832 C C . SER A 1 109 ? 15.603 -1.759 -0.996 1.00 62.16 109 SER A C 1
ATOM 834 O O . SER A 1 109 ? 16.508 -1.129 -1.541 1.00 62.16 109 SER A O 1
ATOM 836 N N . ALA A 1 110 ? 14.311 -1.553 -1.277 1.00 58.94 110 ALA A N 1
ATOM 837 C CA . ALA A 1 110 ? 13.810 -0.462 -2.116 1.00 58.94 110 ALA A CA 1
ATOM 838 C C . ALA A 1 110 ? 13.629 0.856 -1.331 1.00 58.94 110 ALA A C 1
ATOM 840 O O . ALA A 1 110 ? 13.635 1.929 -1.933 1.00 58.94 110 ALA A O 1
ATOM 841 N N . PHE A 1 111 ? 13.532 0.793 0.006 1.00 63.19 111 PHE A N 1
ATOM 842 C CA . PHE A 1 111 ? 13.372 1.936 0.917 1.00 63.19 111 PHE A CA 1
ATOM 843 C C . PHE A 1 111 ? 14.687 2.221 1.624 1.00 63.19 111 PHE A C 1
ATOM 845 O O . PHE A 1 111 ? 14.964 1.763 2.727 1.00 63.19 111 PHE A O 1
ATOM 852 N N . LEU A 1 112 ? 15.547 2.976 0.958 1.00 54.53 112 LEU A N 1
ATOM 853 C CA . LEU A 1 112 ? 16.931 3.163 1.385 1.00 54.53 112 LEU A CA 1
ATOM 854 C C . LEU A 1 112 ? 17.099 4.252 2.443 1.00 54.53 112 LEU A C 1
ATOM 856 O O . LEU A 1 112 ? 18.044 5.034 2.371 1.00 54.53 112 LEU A O 1
ATOM 860 N N . ASP A 1 113 ? 16.239 4.235 3.456 1.00 66.25 113 ASP A N 1
ATOM 861 C CA . ASP A 1 113 ? 16.427 4.998 4.692 1.00 66.25 113 ASP A CA 1
ATOM 862 C C . ASP A 1 113 ? 17.209 4.188 5.750 1.00 66.25 113 ASP A C 1
ATOM 864 O O . ASP A 1 113 ? 17.061 4.374 6.953 1.00 66.25 113 ASP A O 1
ATOM 868 N N . GLY A 1 114 ? 18.036 3.241 5.288 1.00 69.25 114 GLY A N 1
ATOM 869 C CA . GLY A 1 114 ? 18.963 2.474 6.125 1.00 69.25 114 GLY A CA 1
ATOM 870 C C . GLY A 1 114 ? 18.333 1.370 6.978 1.00 69.25 114 GLY A C 1
ATOM 871 O O . GLY A 1 114 ? 19.057 0.729 7.733 1.00 69.25 114 GLY A O 1
ATOM 872 N N . GLU A 1 115 ? 17.029 1.123 6.850 1.00 80.50 115 GLU A N 1
ATOM 873 C CA . GLU A 1 115 ? 16.315 0.135 7.662 1.00 80.50 115 GLU A CA 1
ATOM 874 C C . GLU A 1 115 ? 16.487 -1.292 7.101 1.00 80.50 115 GLU A C 1
ATOM 876 O O . GLU A 1 115 ? 16.378 -1.499 5.885 1.00 80.50 115 GLU A O 1
ATOM 881 N N . PRO A 1 116 ? 16.755 -2.303 7.950 1.00 78.94 116 PRO A N 1
ATOM 882 C CA . PRO A 1 116 ? 17.036 -3.657 7.479 1.00 78.94 116 PRO A CA 1
ATOM 883 C C . PRO A 1 116 ? 15.781 -4.396 6.990 1.00 78.94 116 PRO A C 1
ATOM 885 O O . PRO A 1 116 ? 15.865 -5.223 6.075 1.00 78.94 116 PRO A O 1
ATOM 888 N N . SER A 1 117 ? 14.605 -4.075 7.533 1.00 83.75 117 SER A N 1
ATOM 889 C CA . SER A 1 117 ? 13.326 -4.686 7.159 1.00 83.75 117 SER A CA 1
ATOM 890 C C . SER A 1 117 ? 12.211 -3.649 6.978 1.00 83.75 117 SER A C 1
ATOM 892 O O . SER A 1 117 ? 12.353 -2.480 7.334 1.00 83.75 117 SER A O 1
ATOM 894 N N . VAL A 1 118 ? 11.101 -4.065 6.350 1.00 84.31 118 VAL A N 1
ATOM 895 C CA . VAL A 1 118 ? 9.909 -3.207 6.230 1.00 84.31 118 VAL A CA 1
ATOM 896 C C . VAL A 1 118 ? 9.341 -2.940 7.622 1.00 84.31 118 VAL A C 1
ATOM 898 O O . VAL A 1 118 ? 8.922 -1.825 7.903 1.00 84.31 118 VAL A O 1
ATOM 901 N N . ASP A 1 119 ? 9.396 -3.931 8.506 1.00 87.94 119 ASP A N 1
ATOM 902 C CA . ASP A 1 119 ? 8.890 -3.849 9.871 1.00 87.94 119 ASP A CA 1
ATOM 903 C C . ASP A 1 119 ? 9.666 -2.797 10.681 1.00 87.94 119 ASP A C 1
ATOM 905 O O . ASP A 1 119 ? 9.053 -1.964 11.355 1.00 87.94 119 ASP A O 1
ATOM 909 N N . ASP A 1 120 ? 10.997 -2.767 10.545 1.00 87.00 120 ASP A N 1
ATOM 910 C CA . ASP A 1 120 ? 11.850 -1.743 11.161 1.00 87.00 120 ASP A CA 1
ATOM 911 C C . ASP A 1 120 ? 11.543 -0.356 10.594 1.00 87.00 120 ASP A C 1
ATOM 913 O O . ASP A 1 120 ? 11.388 0.599 11.349 1.00 87.00 120 ASP A O 1
ATOM 917 N N . LEU A 1 121 ? 11.342 -0.239 9.278 1.00 87.19 121 LEU A N 1
ATOM 918 C CA . LEU A 1 121 ? 10.951 1.026 8.655 1.00 87.19 121 LEU A CA 1
ATOM 919 C C . LEU A 1 121 ? 9.603 1.538 9.166 1.00 87.19 121 LEU A C 1
ATOM 921 O O . LEU A 1 121 ? 9.480 2.710 9.532 1.00 87.19 121 LEU A O 1
ATOM 925 N N . LEU A 1 122 ? 8.588 0.678 9.219 1.00 89.50 122 LEU A N 1
ATOM 926 C CA . LEU A 1 122 ? 7.265 1.062 9.706 1.00 89.50 122 LEU A CA 1
ATOM 927 C C . LEU A 1 122 ? 7.300 1.421 11.201 1.00 89.50 122 LEU A C 1
ATOM 929 O O . LEU A 1 122 ? 6.614 2.347 11.633 1.00 89.50 122 LEU A O 1
ATOM 933 N N . THR A 1 123 ? 8.146 0.756 11.982 1.00 89.00 123 THR A N 1
ATOM 934 C CA . THR A 1 123 ? 8.292 1.026 13.418 1.00 89.00 123 THR A CA 1
ATOM 935 C C . THR A 1 123 ? 9.085 2.307 13.681 1.00 89.00 123 THR A C 1
ATOM 937 O O . THR A 1 123 ? 8.609 3.199 14.380 1.00 89.00 123 THR A O 1
ATOM 940 N N . ASN A 1 124 ? 10.271 2.440 13.091 1.00 87.56 124 ASN A N 1
ATOM 941 C CA . ASN A 1 124 ? 11.220 3.509 13.400 1.00 87.56 124 ASN A CA 1
ATOM 942 C C . ASN A 1 124 ? 10.884 4.822 12.688 1.00 87.56 124 ASN A C 1
ATOM 944 O O . ASN A 1 124 ? 11.198 5.900 13.197 1.00 87.56 124 ASN A O 1
ATOM 948 N N . LYS A 1 125 ? 10.264 4.747 11.502 1.00 86.69 125 LYS A N 1
ATOM 949 C CA . LYS A 1 125 ? 10.046 5.916 10.638 1.00 86.69 125 LYS A CA 1
ATOM 950 C C . LYS A 1 125 ? 8.584 6.293 10.483 1.00 86.69 125 LYS A C 1
ATOM 952 O O . LYS A 1 125 ? 8.317 7.457 10.206 1.00 86.69 125 LYS A O 1
ATOM 957 N N . VAL A 1 126 ? 7.640 5.368 10.654 1.00 90.50 126 VAL A N 1
ATOM 958 C CA . VAL A 1 126 ? 6.211 5.651 10.425 1.00 90.50 126 VAL A CA 1
ATOM 959 C C . VAL A 1 126 ? 5.418 5.784 11.719 1.00 90.50 126 VAL A C 1
ATOM 961 O O . VAL A 1 126 ? 4.531 6.629 11.775 1.00 90.50 126 VAL A O 1
ATOM 964 N N . ALA A 1 127 ? 5.748 5.031 12.769 1.00 91.69 127 ALA A N 1
ATOM 965 C CA . ALA A 1 127 ? 4.881 4.913 13.942 1.00 91.69 127 ALA A CA 1
ATOM 966 C C . ALA A 1 127 ? 4.543 6.234 14.660 1.00 91.69 127 ALA A C 1
ATOM 968 O O . ALA A 1 127 ? 3.474 6.353 15.251 1.00 91.69 127 ALA A O 1
ATOM 969 N N . SER A 1 128 ? 5.428 7.232 14.598 1.00 90.31 128 SER A N 1
ATOM 970 C CA . SER A 1 128 ? 5.225 8.554 15.208 1.00 90.31 128 SER A CA 1
ATOM 971 C C . SER A 1 128 ? 4.645 9.608 14.257 1.00 90.31 128 SER A C 1
ATOM 973 O O . SER A 1 128 ? 4.442 10.752 14.665 1.00 90.31 128 SER A O 1
ATOM 975 N N . LYS A 1 129 ? 4.410 9.261 12.987 1.00 92.62 129 LYS A N 1
ATOM 976 C CA . LYS A 1 129 ? 3.934 10.193 11.960 1.00 92.62 129 LYS A CA 1
ATOM 977 C C . LYS A 1 129 ? 2.412 10.290 11.953 1.00 92.62 129 LYS A C 1
ATOM 979 O O . LYS A 1 129 ? 1.706 9.329 12.252 1.00 92.62 129 LYS A O 1
ATOM 984 N N . THR A 1 130 ? 1.908 11.446 11.526 1.00 93.31 130 THR A N 1
ATOM 985 C CA . THR A 1 130 ? 0.499 11.576 11.135 1.00 93.31 130 THR A CA 1
ATOM 986 C C . THR A 1 130 ? 0.233 10.781 9.855 1.00 93.31 130 THR A C 1
ATOM 988 O O . THR A 1 130 ? 1.166 10.456 9.115 1.00 93.31 130 THR A O 1
ATOM 991 N N . TYR A 1 131 ? -1.037 10.507 9.543 1.00 94.62 131 TYR A N 1
ATOM 992 C CA . TYR A 1 131 ? -1.404 9.870 8.273 1.00 94.62 131 TYR A CA 1
ATOM 993 C C . TYR A 1 131 ? -0.832 10.621 7.062 1.00 94.62 131 TYR A C 1
ATOM 995 O O . TYR A 1 131 ? -0.253 10.001 6.173 1.00 94.62 131 TYR A O 1
ATOM 1003 N N . SER A 1 132 ? -0.949 11.952 7.036 1.00 93.62 132 SER A N 1
ATOM 1004 C CA . SER A 1 132 ? -0.453 12.775 5.929 1.00 93.62 132 SER A CA 1
ATOM 1005 C C . SER A 1 132 ? 1.063 12.666 5.772 1.00 93.62 132 SER A C 1
ATOM 1007 O O . SER A 1 132 ? 1.532 12.416 4.663 1.00 93.62 132 SER A O 1
ATOM 1009 N N . ASP A 1 133 ? 1.816 12.763 6.872 1.00 92.62 133 ASP A N 1
ATOM 1010 C CA . ASP A 1 133 ? 3.282 12.693 6.838 1.00 92.62 133 ASP A CA 1
ATOM 1011 C C . ASP A 1 133 ? 3.776 11.284 6.492 1.00 92.62 133 ASP A C 1
ATOM 1013 O O . ASP A 1 133 ? 4.760 11.116 5.771 1.00 92.62 133 ASP A O 1
ATOM 1017 N N . ALA A 1 134 ? 3.104 10.249 7.005 1.00 92.44 134 ALA A N 1
ATOM 1018 C CA . ALA A 1 134 ? 3.395 8.859 6.672 1.00 92.44 134 ALA A CA 1
ATOM 1019 C C . ALA A 1 134 ? 3.117 8.585 5.195 1.00 92.44 134 ALA A C 1
ATOM 1021 O O . ALA A 1 134 ? 3.936 7.973 4.510 1.00 92.44 134 ALA A O 1
ATOM 1022 N N . ARG A 1 135 ? 1.980 9.073 4.689 1.00 92.31 135 ARG A N 1
ATOM 1023 C CA . ARG A 1 135 ? 1.608 8.973 3.281 1.00 92.31 135 ARG A CA 1
ATOM 1024 C C . ARG A 1 135 ? 2.622 9.687 2.402 1.00 92.31 135 ARG A C 1
ATOM 1026 O O . ARG A 1 135 ? 3.056 9.104 1.418 1.00 92.31 135 ARG A O 1
ATOM 1033 N N . GLU A 1 136 ? 3.018 10.907 2.739 1.00 90.06 136 GLU A N 1
ATOM 1034 C CA . GLU A 1 136 ? 4.034 11.645 1.987 1.00 90.06 136 GLU A CA 1
ATOM 1035 C C . GLU A 1 136 ? 5.380 10.914 1.990 1.00 90.06 136 GLU A C 1
ATOM 1037 O O . GLU A 1 136 ? 5.961 10.705 0.927 1.00 90.06 136 GLU A O 1
ATOM 1042 N N . TYR A 1 137 ? 5.829 10.436 3.151 1.00 86.88 137 TYR A N 1
ATOM 1043 C CA . TYR A 1 137 ? 7.078 9.687 3.285 1.00 86.88 137 TYR A CA 1
ATOM 1044 C C . TYR A 1 137 ? 7.070 8.384 2.466 1.00 86.88 137 TYR A C 1
ATOM 1046 O O . TYR A 1 137 ? 7.963 8.146 1.654 1.00 86.88 137 TYR A O 1
ATOM 1054 N N . LEU A 1 138 ? 6.035 7.553 2.622 1.00 86.62 138 LEU A N 1
ATOM 1055 C CA . LEU A 1 138 ? 5.926 6.248 1.955 1.00 86.62 138 LEU A CA 1
ATOM 1056 C C . LEU A 1 138 ? 5.571 6.365 0.468 1.00 86.62 138 LEU A C 1
ATOM 1058 O O . LEU A 1 138 ? 5.872 5.464 -0.319 1.00 86.62 138 LEU A O 1
ATOM 1062 N N . MET A 1 139 ? 4.913 7.457 0.071 1.00 83.75 139 MET A N 1
ATOM 1063 C CA . MET A 1 139 ? 4.548 7.736 -1.316 1.00 83.75 139 MET A CA 1
ATOM 1064 C C . MET A 1 139 ? 5.480 8.751 -2.001 1.00 83.75 139 MET A C 1
ATOM 1066 O O . MET A 1 139 ? 5.222 9.092 -3.162 1.00 83.75 139 MET A O 1
ATOM 1070 N N . GLY A 1 140 ? 6.589 9.145 -1.376 1.00 76.00 140 GLY A N 1
ATOM 1071 C CA . GLY A 1 140 ? 7.623 10.031 -1.927 1.00 76.00 140 GLY A CA 1
ATOM 1072 C C . GLY A 1 140 ? 8.613 9.351 -2.885 1.00 76.00 140 GLY A C 1
ATOM 1073 O O . GLY A 1 140 ? 8.661 8.130 -2.998 1.00 76.00 140 GLY A O 1
ATOM 1074 N N . PHE A 1 141 ? 9.383 10.137 -3.639 1.00 62.91 141 PHE A N 1
ATOM 1075 C CA . PHE A 1 141 ? 10.329 9.625 -4.641 1.00 62.91 141 PHE A CA 1
ATOM 1076 C C . PHE A 1 141 ? 11.540 8.929 -3.989 1.00 62.91 141 PHE A C 1
ATOM 1078 O O . PHE A 1 141 ? 12.055 9.410 -2.983 1.00 62.91 141 PHE A O 1
ATOM 1085 N N . PHE A 1 142 ? 12.016 7.821 -4.571 1.00 65.38 142 PHE A N 1
ATOM 1086 C CA . PHE A 1 142 ? 13.148 7.048 -4.041 1.00 65.38 142 PHE A CA 1
ATOM 1087 C C . PHE A 1 142 ? 14.371 7.181 -4.946 1.00 65.38 142 PHE A C 1
ATOM 1089 O O . PHE A 1 142 ? 14.306 6.898 -6.139 1.00 65.38 142 PHE A O 1
ATOM 1096 N N . GLU A 1 143 ? 15.497 7.608 -4.372 1.00 55.12 143 GLU A N 1
ATOM 1097 C CA . GLU A 1 143 ? 16.686 7.994 -5.142 1.00 55.12 143 GLU A CA 1
ATOM 1098 C C . GLU A 1 143 ? 17.529 6.824 -5.670 1.00 55.12 143 GLU A C 1
ATOM 1100 O O . GLU A 1 143 ? 18.277 7.024 -6.629 1.00 55.12 143 GLU A O 1
ATOM 1105 N N . LYS A 1 144 ? 17.464 5.610 -5.092 1.00 58.50 144 LYS A N 1
ATOM 1106 C CA . LYS A 1 144 ? 18.343 4.511 -5.546 1.00 58.50 144 LYS A CA 1
ATOM 1107 C C . LYS A 1 144 ? 17.627 3.421 -6.340 1.00 58.50 144 LYS A C 1
ATOM 1109 O O . LYS A 1 144 ? 16.486 3.060 -6.096 1.00 58.50 144 LYS A O 1
ATOM 1114 N N . LYS A 1 145 ? 18.404 2.844 -7.261 1.00 57.78 145 LYS A N 1
ATOM 1115 C CA . LYS A 1 145 ? 18.006 1.858 -8.278 1.00 57.78 145 LYS A CA 1
ATOM 1116 C C . LYS A 1 145 ? 17.712 0.448 -7.737 1.00 57.78 145 LYS A C 1
ATOM 1118 O O . LYS A 1 145 ? 17.249 -0.409 -8.486 1.00 57.78 145 LYS A O 1
ATOM 1123 N N . ILE A 1 146 ? 18.029 0.165 -6.471 1.00 56.06 146 ILE A N 1
ATOM 1124 C CA . ILE A 1 146 ? 17.881 -1.179 -5.894 1.00 56.06 146 ILE A CA 1
ATOM 1125 C C . ILE A 1 146 ? 16.388 -1.468 -5.695 1.00 56.06 146 ILE A C 1
ATOM 1127 O O . ILE A 1 146 ? 15.680 -0.677 -5.088 1.00 56.06 146 ILE A O 1
ATOM 1131 N N . GLY A 1 147 ? 15.907 -2.603 -6.211 1.00 54.91 147 GLY A N 1
ATOM 1132 C CA . GLY A 1 147 ? 14.523 -3.044 -5.999 1.00 54.91 147 GLY A CA 1
ATOM 1133 C C . GLY A 1 147 ? 13.490 -2.520 -7.004 1.00 54.91 147 GLY A C 1
ATOM 1134 O O . GLY A 1 147 ? 12.306 -2.771 -6.816 1.00 54.91 147 GLY A O 1
ATOM 1135 N N . MET A 1 148 ? 13.910 -1.866 -8.095 1.00 67.25 148 MET A N 1
ATOM 1136 C CA . MET A 1 148 ? 13.007 -1.417 -9.173 1.00 67.25 148 MET A CA 1
ATOM 1137 C C . MET A 1 148 ? 12.564 -2.539 -10.134 1.00 67.25 148 MET A C 1
ATOM 1139 O O . MET A 1 148 ? 11.906 -2.259 -11.127 1.00 67.25 148 MET A O 1
ATOM 1143 N N . GLY A 1 149 ? 12.947 -3.795 -9.882 1.00 71.75 149 GLY A N 1
ATOM 1144 C CA . GLY A 1 149 ? 12.587 -4.950 -10.709 1.00 71.75 149 GLY A CA 1
ATOM 1145 C C . GLY A 1 149 ? 11.257 -5.587 -10.304 1.00 71.75 149 GLY A C 1
ATOM 1146 O O . GLY A 1 149 ? 10.775 -5.396 -9.191 1.00 71.75 149 GLY A O 1
ATOM 1147 N N . SER A 1 150 ? 10.682 -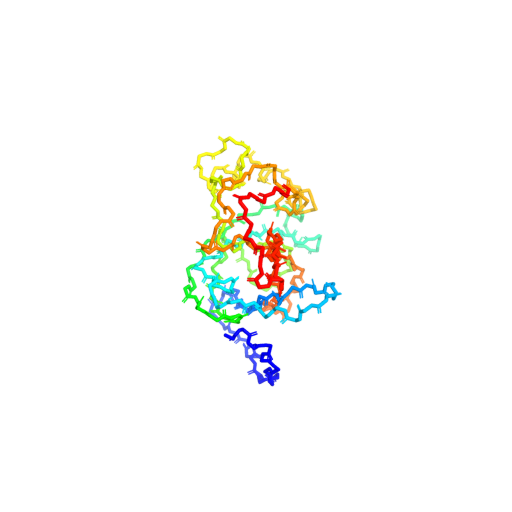6.381 -11.204 1.00 76.88 150 SER A N 1
ATOM 1148 C CA . SER A 1 150 ? 9.461 -7.146 -10.937 1.00 76.88 150 SER A CA 1
ATOM 1149 C C . SER A 1 150 ? 9.653 -8.170 -9.802 1.00 76.88 150 SER A C 1
ATOM 1151 O O . SER A 1 150 ? 10.689 -8.839 -9.766 1.00 76.88 150 SER A O 1
ATOM 1153 N N . PRO A 1 151 ? 8.663 -8.373 -8.913 1.00 85.56 151 PRO A N 1
ATOM 1154 C CA . PRO A 1 151 ? 7.380 -7.668 -8.846 1.00 85.56 151 PRO A CA 1
ATOM 1155 C C . PRO A 1 151 ? 7.561 -6.222 -8.349 1.00 85.56 151 PRO A C 1
ATOM 1157 O O . PRO A 1 151 ? 8.276 -5.978 -7.378 1.00 85.56 151 PRO A O 1
ATOM 1160 N N . PHE A 1 152 ? 6.938 -5.256 -9.032 1.00 86.06 152 PHE A N 1
ATOM 1161 C CA . PHE A 1 152 ? 7.175 -3.837 -8.756 1.00 86.06 152 PHE A CA 1
ATOM 1162 C C . PHE A 1 152 ? 6.511 -3.383 -7.465 1.00 86.06 152 PHE A C 1
ATOM 1164 O O . PHE A 1 152 ? 5.355 -3.726 -7.216 1.00 86.06 152 PHE A O 1
ATOM 1171 N N . ALA A 1 153 ? 7.203 -2.532 -6.706 1.00 87.62 153 ALA A N 1
ATOM 1172 C CA . ALA A 1 153 ? 6.601 -1.822 -5.589 1.00 87.62 153 ALA A CA 1
ATOM 1173 C C . ALA A 1 153 ? 5.432 -0.947 -6.075 1.00 87.62 153 ALA A C 1
ATOM 1175 O O . ALA A 1 153 ? 5.527 -0.256 -7.099 1.00 87.62 153 ALA A O 1
ATOM 1176 N N . MET A 1 154 ? 4.334 -0.960 -5.324 1.00 88.88 154 MET A N 1
ATOM 1177 C CA . MET A 1 154 ? 3.116 -0.205 -5.614 1.00 88.88 154 MET A CA 1
ATOM 1178 C C . MET A 1 154 ? 2.599 0.474 -4.353 1.00 88.88 154 MET A C 1
ATOM 1180 O O . MET A 1 154 ? 2.860 0.008 -3.244 1.00 88.88 154 MET A O 1
ATOM 1184 N N . SER A 1 155 ? 1.839 1.554 -4.507 1.00 92.00 155 SER A N 1
ATOM 1185 C CA . SER A 1 155 ? 1.114 2.132 -3.378 1.00 92.00 155 SER A CA 1
ATOM 1186 C C . SER A 1 155 ? -0.278 2.630 -3.737 1.00 92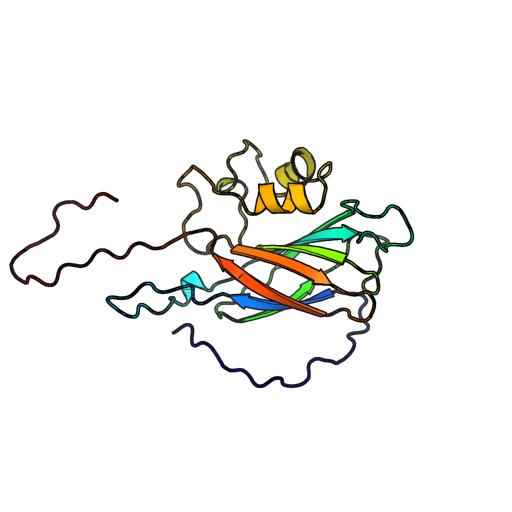.00 155 SER A C 1
ATOM 1188 O O . SER A 1 155 ? -0.570 2.960 -4.889 1.00 92.00 155 SER A O 1
ATOM 1190 N N . ALA A 1 156 ? -1.137 2.666 -2.725 1.00 94.62 156 ALA A N 1
ATOM 1191 C CA . ALA A 1 156 ? -2.446 3.299 -2.752 1.00 94.62 156 ALA A CA 1
ATOM 1192 C C . ALA A 1 156 ? -2.765 3.870 -1.365 1.00 94.62 156 ALA A C 1
ATOM 1194 O O . ALA A 1 156 ? -2.140 3.508 -0.368 1.00 94.62 156 ALA A O 1
ATOM 1195 N N . SER A 1 157 ? -3.752 4.755 -1.296 1.00 95.94 157 SER A N 1
ATOM 1196 C CA . SER A 1 157 ? -4.259 5.299 -0.038 1.00 95.94 157 SER A CA 1
ATOM 1197 C C . SER A 1 157 ? -5.770 5.474 -0.127 1.00 95.94 157 SER A C 1
ATOM 1199 O O . SER A 1 157 ? -6.260 5.845 -1.196 1.00 95.94 157 SER A O 1
ATOM 1201 N N . LEU A 1 158 ? -6.487 5.248 0.970 1.00 95.50 158 LEU A N 1
ATOM 1202 C CA . LEU A 1 158 ? -7.949 5.302 1.022 1.00 95.50 158 LEU A CA 1
ATOM 1203 C C . LEU A 1 158 ? -8.410 5.823 2.386 1.00 95.50 158 LEU A C 1
ATOM 1205 O O . LEU A 1 158 ? -7.876 5.405 3.407 1.00 95.50 158 LEU A O 1
ATOM 1209 N N . THR A 1 159 ? -9.444 6.661 2.406 1.00 94.44 159 THR A N 1
ATOM 1210 C CA . THR A 1 159 ? -10.250 6.878 3.615 1.00 94.44 159 THR A CA 1
ATOM 1211 C C . THR A 1 159 ? -11.457 5.949 3.542 1.00 94.44 159 THR A C 1
ATOM 1213 O O . THR A 1 159 ? -12.270 6.084 2.627 1.00 94.44 159 THR A O 1
ATOM 1216 N N . LYS A 1 160 ? -11.553 4.983 4.458 1.00 92.56 160 LYS A N 1
ATOM 1217 C CA . LYS A 1 160 ? -12.671 4.038 4.546 1.00 92.56 160 LYS A CA 1
ATOM 1218 C C . LYS A 1 160 ? -13.693 4.550 5.572 1.00 92.56 160 LYS A C 1
ATOM 1220 O O . LYS A 1 160 ? -13.303 4.734 6.723 1.00 92.56 160 LYS A O 1
ATOM 1225 N N . PRO A 1 161 ? -14.975 4.726 5.208 1.00 90.31 161 PRO A N 1
ATOM 1226 C CA . PRO A 1 161 ? -16.017 5.129 6.151 1.00 90.31 161 PRO A CA 1
ATOM 1227 C C . PRO A 1 161 ? -16.368 4.005 7.140 1.00 90.31 161 PRO A C 1
ATOM 1229 O O . PRO A 1 161 ? -16.144 2.833 6.844 1.00 90.31 161 PRO A O 1
ATOM 1232 N N . ALA A 1 162 ? -16.954 4.355 8.288 1.00 85.81 162 ALA A N 1
ATOM 1233 C CA . ALA A 1 162 ? -17.340 3.417 9.351 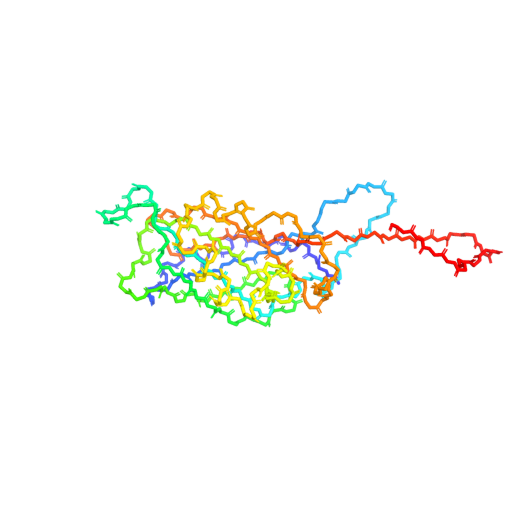1.00 85.81 162 ALA A CA 1
ATOM 1234 C C . ALA A 1 162 ? 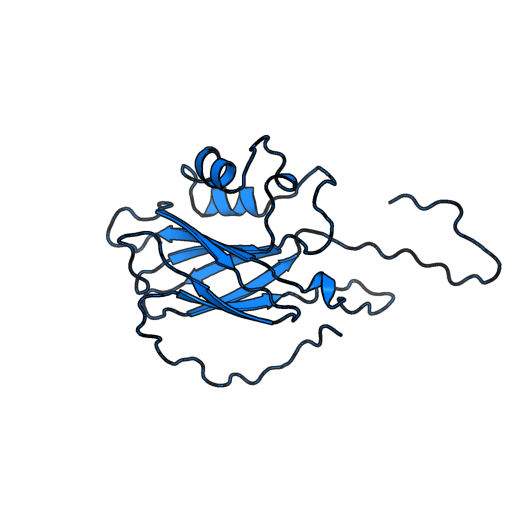-18.342 2.323 8.902 1.00 85.81 162 ALA A C 1
ATOM 1236 O O . ALA A 1 162 ? -18.273 1.178 9.312 1.00 85.81 162 ALA A O 1
ATOM 1237 N N . SER A 1 163 ? -19.234 2.613 7.955 1.00 79.00 163 SER A N 1
ATOM 1238 C CA . SER A 1 163 ? -20.333 1.707 7.577 1.00 79.00 163 SER A CA 1
ATOM 1239 C C . SER A 1 163 ? -19.978 0.632 6.538 1.00 79.00 163 SER A C 1
ATOM 1241 O O . SER A 1 163 ? -20.859 0.146 5.831 1.00 79.00 163 SER A O 1
ATOM 1243 N N . THR A 1 164 ? -18.698 0.342 6.321 1.00 85.25 164 THR A N 1
ATOM 1244 C CA . THR A 1 164 ? -18.277 -0.647 5.322 1.00 85.25 164 THR A CA 1
ATOM 1245 C C . THR A 1 164 ? -16.990 -1.322 5.740 1.00 85.25 164 THR A C 1
ATOM 1247 O O . THR A 1 164 ? -16.074 -0.665 6.217 1.00 85.25 164 THR A O 1
ATOM 1250 N N . ASN A 1 165 ? -16.862 -2.615 5.476 1.00 87.38 165 ASN A N 1
ATOM 1251 C CA . ASN A 1 165 ? -15.602 -3.330 5.621 1.00 87.38 165 ASN A CA 1
ATOM 1252 C C . ASN A 1 165 ? -14.863 -3.522 4.291 1.00 87.38 165 ASN A C 1
ATOM 1254 O O . ASN A 1 165 ? -13.928 -4.317 4.224 1.00 87.38 165 ASN A O 1
ATOM 1258 N N . VAL A 1 166 ? -15.260 -2.812 3.231 1.00 89.31 166 VAL A N 1
ATOM 1259 C CA . VAL A 1 166 ? -14.662 -2.941 1.900 1.00 89.31 166 VAL A CA 1
ATOM 1260 C C . VAL A 1 166 ? -13.688 -1.795 1.631 1.00 89.31 166 VAL A C 1
ATOM 1262 O O . VAL A 1 166 ? -14.022 -0.619 1.765 1.00 89.31 166 VAL A O 1
ATOM 1265 N N . ALA A 1 167 ? -12.478 -2.140 1.199 1.00 92.12 167 ALA A N 1
ATOM 1266 C CA . ALA A 1 167 ? -11.490 -1.216 0.665 1.00 92.12 167 ALA A CA 1
ATOM 1267 C C . ALA A 1 167 ? -11.293 -1.485 -0.830 1.00 92.12 167 ALA A C 1
ATOM 1269 O O . ALA A 1 167 ? -10.649 -2.462 -1.205 1.00 92.12 167 ALA A O 1
ATOM 1270 N N . ASN A 1 168 ? -11.821 -0.592 -1.668 1.00 92.12 168 ASN A N 1
ATOM 1271 C CA . ASN A 1 168 ? -11.593 -0.599 -3.112 1.00 92.12 168 ASN A CA 1
ATOM 1272 C C . ASN A 1 168 ? -10.441 0.351 -3.444 1.00 92.12 168 ASN A C 1
ATOM 1274 O O . ASN A 1 168 ? -10.543 1.555 -3.190 1.00 92.12 168 ASN A O 1
ATOM 1278 N N . ILE A 1 169 ? -9.345 -0.169 -3.998 1.00 92.69 169 ILE A N 1
ATOM 1279 C CA . ILE A 1 169 ? -8.150 0.638 -4.279 1.00 92.69 169 ILE A CA 1
ATOM 1280 C C . ILE A 1 169 ? -7.616 0.453 -5.696 1.00 92.69 169 ILE A C 1
ATOM 1282 O O . ILE A 1 169 ? -7.738 -0.605 -6.311 1.00 92.69 169 ILE A O 1
ATOM 1286 N N . THR A 1 170 ? -6.919 1.483 -6.170 1.00 92.31 170 THR A N 1
ATOM 1287 C CA . THR A 1 170 ? -6.103 1.421 -7.382 1.00 92.31 170 THR A CA 1
ATOM 1288 C C . THR A 1 170 ? -4.634 1.565 -7.008 1.00 92.31 170 THR A C 1
ATOM 1290 O O . THR A 1 170 ? -4.186 2.650 -6.633 1.00 92.31 170 THR A O 1
ATOM 1293 N N . PHE A 1 171 ? -3.876 0.478 -7.118 1.00 91.00 171 PHE A N 1
ATOM 1294 C CA . PHE A 1 171 ? -2.432 0.479 -6.938 1.00 91.00 171 PHE A CA 1
ATOM 1295 C C . PHE A 1 171 ? -1.742 1.230 -8.066 1.00 91.00 171 PHE A C 1
ATOM 1297 O O . PHE A 1 171 ? -1.917 0.912 -9.240 1.00 91.00 171 PHE A O 1
ATOM 1304 N N . LYS A 1 172 ? -0.880 2.175 -7.700 1.00 88.19 172 LYS A N 1
ATOM 1305 C CA . LYS A 1 172 ? 0.025 2.837 -8.638 1.00 88.19 172 LYS A CA 1
ATOM 1306 C C . LYS A 1 172 ? 1.430 2.291 -8.464 1.00 88.19 172 LYS A C 1
ATOM 1308 O O . LYS A 1 172 ? 1.942 2.237 -7.345 1.00 88.19 172 LYS A O 1
ATOM 1313 N N . ARG A 1 173 ? 2.065 1.911 -9.575 1.00 87.38 173 ARG A N 1
ATOM 1314 C CA . ARG A 1 173 ? 3.479 1.518 -9.580 1.00 87.38 173 ARG A CA 1
ATOM 1315 C C . ARG A 1 173 ? 4.341 2.686 -9.119 1.00 87.38 173 ARG A C 1
ATOM 1317 O O . ARG A 1 173 ? 4.089 3.837 -9.466 1.00 87.38 173 ARG A O 1
ATOM 1324 N N . ARG A 1 174 ? 5.379 2.367 -8.351 1.00 83.00 174 ARG A N 1
ATOM 1325 C CA . ARG A 1 174 ? 6.357 3.334 -7.828 1.00 83.00 174 ARG A CA 1
ATOM 1326 C C . ARG A 1 174 ? 7.508 3.608 -8.798 1.00 83.00 174 ARG A C 1
ATOM 1328 O O . ARG A 1 174 ? 8.426 4.345 -8.463 1.00 83.00 174 ARG A O 1
ATOM 1335 N N . VAL A 1 175 ? 7.463 2.997 -9.977 1.00 80.25 175 VAL A N 1
ATOM 1336 C CA . VAL A 1 175 ? 8.473 3.098 -11.028 1.00 80.25 175 VAL A CA 1
ATOM 1337 C C . VAL A 1 175 ? 7.828 3.592 -12.317 1.00 80.25 175 VAL A C 1
ATOM 1339 O O . VAL A 1 175 ? 6.647 3.342 -12.565 1.00 80.25 175 VAL A O 1
ATOM 1342 N N . ALA A 1 176 ? 8.622 4.266 -13.143 1.00 79.38 176 ALA A N 1
ATOM 1343 C CA . ALA A 1 176 ? 8.279 4.577 -14.522 1.00 79.38 176 ALA A CA 1
ATOM 1344 C C . ALA A 1 176 ? 9.107 3.691 -15.458 1.00 79.38 176 ALA A C 1
ATOM 1346 O O . ALA A 1 176 ? 10.248 3.348 -15.142 1.00 79.38 176 ALA A O 1
ATOM 1347 N N . ARG A 1 177 ? 8.536 3.340 -16.612 1.00 78.81 177 ARG A N 1
ATOM 1348 C CA . ARG A 1 177 ? 9.243 2.637 -17.684 1.00 78.81 177 ARG A CA 1
ATOM 1349 C C . ARG A 1 177 ? 9.571 3.619 -18.801 1.00 78.81 177 ARG A C 1
ATOM 1351 O O . ARG A 1 177 ? 8.733 4.445 -19.159 1.00 78.81 177 ARG A O 1
ATOM 1358 N N . ILE A 1 178 ? 10.784 3.521 -19.333 1.00 78.88 178 ILE A N 1
ATOM 1359 C CA . ILE A 1 178 ? 11.245 4.296 -20.485 1.00 78.88 178 ILE A CA 1
ATOM 1360 C C . ILE A 1 178 ? 11.622 3.291 -21.567 1.00 78.88 178 ILE A C 1
ATOM 1362 O O . ILE A 1 178 ? 12.592 2.551 -21.421 1.00 78.88 178 ILE A O 1
ATOM 1366 N N . ASP A 1 179 ? 10.825 3.259 -22.632 1.00 78.31 179 ASP A N 1
ATOM 1367 C CA . ASP A 1 179 ? 11.021 2.362 -23.767 1.00 78.31 179 ASP A CA 1
ATOM 1368 C C . ASP A 1 179 ? 11.802 3.101 -24.865 1.00 78.31 179 ASP A C 1
ATOM 1370 O O . ASP A 1 179 ? 11.316 4.078 -25.438 1.00 78.31 179 ASP A O 1
ATOM 1374 N N . VAL A 1 180 ? 13.019 2.638 -25.167 1.00 79.56 180 VAL A N 1
ATOM 1375 C CA . VAL A 1 180 ? 13.857 3.178 -26.250 1.00 79.56 180 VAL A CA 1
ATOM 1376 C C . VAL A 1 180 ? 13.825 2.203 -27.422 1.00 79.56 180 VAL A C 1
ATOM 1378 O O . VAL A 1 180 ? 14.190 1.038 -27.279 1.00 79.56 180 VAL A O 1
ATOM 1381 N N . SER A 1 181 ? 13.379 2.669 -28.588 1.00 78.88 181 SER A N 1
ATOM 1382 C CA . SER A 1 181 ? 13.264 1.855 -29.803 1.00 78.88 181 SER A CA 1
ATOM 1383 C C . SER A 1 181 ? 13.960 2.525 -30.987 1.00 78.88 181 SER A C 1
ATOM 1385 O O . SER A 1 181 ? 14.037 3.750 -31.062 1.00 78.88 181 SER A O 1
ATOM 1387 N N . ASN A 1 182 ? 14.484 1.715 -31.911 1.00 78.81 182 ASN A N 1
ATOM 1388 C CA . ASN A 1 182 ? 15.041 2.164 -33.185 1.00 78.81 182 ASN A CA 1
ATOM 1389 C C . ASN A 1 182 ? 14.334 1.426 -34.324 1.00 78.81 182 ASN A C 1
ATOM 1391 O O . ASN A 1 182 ? 14.271 0.198 -34.324 1.00 78.81 182 ASN A O 1
ATOM 1395 N N . SER A 1 183 ? 13.816 2.180 -35.289 1.00 79.62 183 SER A N 1
ATOM 1396 C CA . SER A 1 183 ? 13.146 1.657 -36.483 1.00 79.62 183 SER A CA 1
ATOM 1397 C C . SER A 1 183 ? 14.057 1.578 -37.715 1.00 79.62 183 SER A C 1
ATOM 1399 O O . SER A 1 183 ? 13.635 1.051 -38.743 1.00 79.62 183 SER A O 1
ATOM 1401 N N . ALA A 1 184 ? 15.295 2.081 -37.645 1.00 79.62 184 ALA A N 1
ATOM 1402 C CA . ALA A 1 184 ? 16.244 2.029 -38.751 1.00 79.62 184 ALA A CA 1
ATOM 1403 C C . ALA A 1 184 ? 16.906 0.647 -38.845 1.00 79.62 184 ALA A C 1
ATOM 1405 O O . ALA A 1 184 ? 17.621 0.222 -37.939 1.00 79.62 184 ALA A O 1
ATOM 1406 N N . SER A 1 185 ? 16.715 -0.036 -39.976 1.00 77.00 185 SER A N 1
ATOM 1407 C CA . SER A 1 185 ? 17.232 -1.391 -40.224 1.00 77.00 185 SER A CA 1
ATOM 1408 C C . SER A 1 185 ? 18.756 -1.471 -40.382 1.00 77.00 185 SER A C 1
ATOM 1410 O O . SER A 1 185 ? 19.307 -2.566 -40.432 1.00 77.00 185 SER A O 1
ATOM 1412 N N . ASN A 1 186 ? 19.439 -0.331 -40.503 1.00 82.56 186 ASN A N 1
ATOM 1413 C CA . ASN A 1 186 ? 20.884 -0.219 -40.713 1.00 82.56 186 ASN A CA 1
ATOM 1414 C C . ASN A 1 186 ? 21.633 0.382 -39.511 1.00 82.56 186 ASN A C 1
ATOM 1416 O O . ASN A 1 186 ? 22.810 0.712 -39.639 1.00 82.56 186 ASN A O 1
ATOM 1420 N N . PHE A 1 187 ? 20.963 0.550 -38.369 1.00 77.19 187 PHE A N 1
ATOM 1421 C CA . PHE A 1 187 ? 21.558 1.108 -37.159 1.00 77.19 187 PHE A CA 1
ATOM 1422 C C . PHE A 1 187 ? 21.314 0.173 -35.974 1.00 77.19 187 PHE A C 1
ATOM 1424 O O . PHE A 1 187 ? 20.197 -0.289 -35.750 1.00 77.19 187 PHE A O 1
ATOM 1431 N N . ILE A 1 188 ? 22.365 -0.107 -35.210 1.00 78.25 188 ILE A N 1
ATOM 1432 C CA . ILE A 1 188 ? 22.302 -0.900 -33.982 1.00 78.25 188 ILE A CA 1
ATOM 1433 C C . ILE A 1 188 ? 22.652 0.046 -32.837 1.00 78.25 188 ILE A C 1
ATOM 1435 O O . ILE A 1 188 ? 23.642 0.768 -32.918 1.00 78.25 188 ILE A O 1
ATOM 1439 N N . PHE A 1 189 ? 21.849 0.053 -31.772 1.00 75.69 189 PHE A N 1
ATOM 1440 C CA . PHE A 1 189 ? 22.223 0.769 -30.557 1.00 75.69 189 PHE A CA 1
ATOM 1441 C C . PHE A 1 189 ? 23.446 0.097 -29.930 1.00 75.69 189 PHE A C 1
ATOM 1443 O O . PHE A 1 189 ? 23.337 -1.000 -29.388 1.00 75.69 189 PHE A O 1
ATOM 1450 N N . GLU A 1 190 ? 24.600 0.757 -29.978 1.00 80.31 190 GLU A N 1
ATOM 1451 C CA . GLU A 1 190 ? 25.786 0.300 -29.245 1.00 80.31 190 GLU A CA 1
ATOM 1452 C C . GLU A 1 190 ? 25.652 0.589 -27.743 1.00 80.31 190 GLU A C 1
ATOM 1454 O O . GLU A 1 190 ? 26.035 -0.229 -26.911 1.00 80.31 190 GLU A O 1
ATOM 1459 N N . THR A 1 191 ? 25.066 1.739 -27.388 1.00 83.31 191 THR A N 1
ATOM 1460 C CA . THR A 1 191 ? 24.776 2.142 -26.005 1.00 83.31 191 THR A CA 1
ATOM 1461 C C . THR A 1 191 ? 23.511 2.999 -25.938 1.00 83.31 191 THR A C 1
ATOM 1463 O O . THR A 1 191 ? 23.170 3.699 -26.892 1.00 83.31 191 THR A O 1
ATOM 1466 N N . VAL A 1 192 ? 22.808 2.943 -24.804 1.00 74.31 192 VAL A N 1
ATOM 1467 C CA . VAL A 1 192 ? 21.656 3.799 -24.485 1.00 74.31 192 VAL A CA 1
ATOM 1468 C C . VAL A 1 192 ? 21.837 4.320 -23.061 1.00 74.31 192 VAL A C 1
ATOM 1470 O O . VAL A 1 192 ? 22.079 3.535 -22.145 1.00 74.31 192 VAL A O 1
ATOM 1473 N N . GLN A 1 193 ? 21.719 5.634 -22.876 1.00 78.06 193 GLN A N 1
ATOM 1474 C CA . GLN A 1 193 ? 21.783 6.293 -21.572 1.00 78.06 193 GLN A CA 1
ATOM 1475 C C . GLN A 1 193 ? 20.512 7.122 -21.367 1.00 78.06 193 GLN A C 1
ATOM 1477 O O . GLN A 1 193 ? 20.115 7.870 -22.260 1.00 78.06 193 GLN A O 1
ATOM 1482 N N . VAL A 1 194 ? 19.885 6.947 -20.202 1.00 70.38 194 VAL A N 1
ATOM 1483 C CA . VAL A 1 194 ? 18.645 7.604 -19.765 1.00 70.38 194 VAL A CA 1
ATOM 1484 C C . VAL A 1 194 ? 18.910 8.340 -18.463 1.00 70.38 194 VAL A C 1
ATOM 1486 O O . VAL A 1 194 ? 19.547 7.719 -17.576 1.00 70.38 194 VAL A O 1
#

Radius of gyration: 18.9 Å; chains: 1; bounding box: 48×27×62 Å

Foldseek 3Di:
DQDPPPDPPPDPVPFDPPQWFKEKEFADQDDDDDDDDDTDDLQQLWFQKKKKWWAADQPFPPDHQATQGIFMWGWGDSHRIGITTGDDRPPDTLLGWTKMKMKTPDFVQQVPPVAPGPRRCCVVPPRPDGSVVNCCSVLDAGDDPGQCDTVFIWMWIDTDHNHGSYDYTYTYGNDDDDDDDDPDPPDDPPDDDD

Organism: NCBI:txid1445607

Secondary structure (DSSP, 8-state):
----------------TTSSEEEEEEE------SSS--PPPGGGG-EEEEEEEEEE-TT-SSSTT-EEEEEEEEEEE-SSEEEEEEPPPTT--TTS-EEEEEEES--GGGSTTT-SSHHHHIIIIITTS-HHHHHHHHHS-----TT-SSSPPEEEEEEE-TT--EEEEEEEES----------TT---S----

Sequence (194 aa):
MCLSACHDEGDYAGEIQDGKLALSYQVDGGMHIRTYAVTAEAHECRVDDVYTLFFRASSHPTNPNVYVGYTRTSVSASTSTGNARVTLPAGEDVDDEWQLIFLGNFKSSAFLDGEPSVDDLLTNKVASKTYSDAREYLMGFFEKKIGMGSPFAMSASLTKPASTNVANITFKRRVARIDVSNSASNFIFETVQV